Protein AF-A0A8T7I2S7-F1 (afdb_monomer_lite)

Structure (mmCIF, N/CA/C/O backbone):
data_AF-A0A8T7I2S7-F1
#
_entry.id   AF-A0A8T7I2S7-F1
#
loop_
_atom_site.group_PDB
_atom_site.id
_atom_site.type_symbol
_atom_site.label_atom_id
_atom_site.label_alt_id
_atom_site.label_comp_id
_atom_site.label_asym_id
_atom_site.label_entity_id
_atom_site.label_seq_id
_atom_site.pdbx_PDB_ins_code
_atom_site.Cartn_x
_atom_site.Cartn_y
_atom_site.Cartn_z
_atom_site.occupancy
_atom_site.B_iso_or_equiv
_atom_site.auth_seq_id
_atom_site.auth_comp_id
_atom_site.auth_asym_id
_atom_site.auth_atom_id
_atom_site.pdbx_PDB_model_num
ATOM 1 N N . MET A 1 1 ? 14.471 3.231 7.621 1.00 42.19 1 MET A N 1
ATOM 2 C CA . MET A 1 1 ? 14.789 4.362 6.709 1.00 42.19 1 MET A CA 1
ATOM 3 C C . MET A 1 1 ? 16.240 4.883 6.775 1.00 42.19 1 MET A C 1
ATOM 5 O O . MET A 1 1 ? 16.640 5.588 5.859 1.00 42.19 1 MET A O 1
ATOM 9 N N . GLN A 1 2 ? 17.075 4.536 7.772 1.00 36.62 2 GLN A N 1
ATOM 10 C CA . GLN A 1 2 ? 18.488 4.981 7.814 1.00 36.62 2 GLN A CA 1
ATOM 11 C C . GLN A 1 2 ? 19.432 4.245 6.833 1.00 36.62 2 GLN A C 1
ATOM 13 O O . GLN A 1 2 ? 20.476 4.788 6.472 1.00 36.62 2 GLN A O 1
ATOM 18 N N . GLU A 1 3 ? 19.054 3.062 6.335 1.00 36.03 3 GLU A N 1
ATOM 19 C CA . GLU A 1 3 ? 19.829 2.301 5.333 1.00 36.03 3 GLU A CA 1
ATOM 20 C C . GLU A 1 3 ? 19.815 2.917 3.923 1.00 36.03 3 GLU A C 1
ATOM 22 O O . GLU A 1 3 ? 20.686 2.618 3.111 1.00 36.03 3 GLU A O 1
ATOM 27 N N . PHE A 1 4 ? 18.885 3.836 3.646 1.00 43.25 4 PHE A N 1
ATOM 28 C CA . PHE A 1 4 ? 18.772 4.548 2.365 1.00 43.25 4 PHE A CA 1
ATOM 29 C C . PHE A 1 4 ? 19.678 5.782 2.271 1.00 43.25 4 PHE A C 1
ATOM 31 O O . PHE A 1 4 ? 19.691 6.489 1.262 1.00 43.25 4 PHE A O 1
ATOM 38 N N . SER A 1 5 ? 20.441 6.090 3.322 1.00 45.56 5 SER A N 1
ATOM 39 C CA . SER A 1 5 ? 21.334 7.241 3.291 1.00 45.56 5 SER A CA 1
ATOM 40 C C . SER A 1 5 ? 22.457 7.011 2.281 1.00 45.56 5 SER A C 1
ATOM 42 O O . SER A 1 5 ? 23.153 5.995 2.326 1.00 45.56 5 SER A O 1
ATOM 44 N N . LYS A 1 6 ? 22.724 8.012 1.431 1.00 41.84 6 LYS A N 1
ATOM 45 C CA . LYS A 1 6 ? 23.882 8.054 0.514 1.00 41.84 6 LYS A CA 1
ATOM 46 C C . LYS A 1 6 ? 25.210 7.702 1.212 1.00 41.84 6 LYS A C 1
ATOM 48 O O . LYS A 1 6 ? 26.150 7.267 0.552 1.00 41.84 6 LYS A O 1
ATOM 53 N N . LYS A 1 7 ? 25.301 7.872 2.540 1.00 48.06 7 LYS A N 1
ATOM 54 C CA . LYS A 1 7 ? 26.439 7.435 3.369 1.00 48.06 7 LYS A CA 1
ATOM 55 C C . LYS A 1 7 ? 26.538 5.914 3.535 1.00 48.06 7 LYS A C 1
ATOM 57 O O . LYS A 1 7 ? 27.647 5.396 3.461 1.00 48.06 7 LYS A O 1
ATOM 62 N N . ALA A 1 8 ? 25.427 5.207 3.744 1.00 46.56 8 ALA A N 1
ATOM 63 C CA . ALA A 1 8 ? 25.412 3.753 3.920 1.00 46.56 8 ALA A CA 1
ATOM 64 C C . ALA A 1 8 ? 25.796 3.036 2.616 1.00 46.56 8 ALA A C 1
ATOM 66 O O . ALA A 1 8 ? 26.650 2.151 2.621 1.00 46.56 8 ALA A O 1
ATOM 67 N N . ILE A 1 9 ? 25.265 3.527 1.492 1.00 48.84 9 ILE A N 1
ATOM 68 C CA . ILE A 1 9 ? 25.600 3.053 0.142 1.00 48.84 9 ILE A CA 1
ATOM 69 C C . ILE A 1 9 ? 27.090 3.291 -0.156 1.00 48.84 9 ILE A C 1
ATOM 71 O O . ILE A 1 9 ? 27.798 2.365 -0.541 1.00 48.84 9 ILE A O 1
ATOM 75 N N . LYS A 1 10 ? 27.618 4.495 0.120 1.00 52.66 10 LYS A N 1
ATOM 76 C CA . LYS A 1 10 ? 29.057 4.784 -0.040 1.00 52.66 10 LYS A CA 1
ATOM 77 C C . LYS A 1 10 ? 29.944 3.892 0.829 1.00 52.66 10 LYS A C 1
ATOM 79 O O . LYS A 1 10 ? 30.968 3.419 0.349 1.00 52.66 10 LYS A O 1
ATOM 84 N N . LYS A 1 11 ? 29.565 3.650 2.089 1.00 57.47 11 LYS A N 1
ATOM 85 C CA . LYS A 1 11 ? 30.349 2.826 3.020 1.00 57.47 11 LYS A CA 1
ATOM 86 C C . LYS A 1 11 ? 30.452 1.379 2.537 1.00 57.47 11 LYS A C 1
ATOM 88 O O . LYS A 1 11 ? 31.542 0.820 2.539 1.00 57.47 11 LYS A O 1
ATOM 93 N N . LYS A 1 12 ? 29.341 0.805 2.074 1.00 55.44 12 LYS A N 1
ATOM 94 C CA . LYS A 1 12 ? 29.290 -0.589 1.624 1.00 55.44 12 LYS A CA 1
ATOM 95 C C . LYS A 1 12 ? 30.017 -0.801 0.293 1.00 55.44 12 LYS A C 1
ATOM 97 O O . LYS A 1 12 ? 30.745 -1.775 0.147 1.00 55.44 12 LYS A O 1
ATOM 102 N N . VAL A 1 13 ? 29.931 0.169 -0.622 1.00 51.03 13 VAL A N 1
ATOM 103 C CA . VAL A 1 13 ? 30.719 0.175 -1.868 1.00 51.03 13 VAL A CA 1
ATOM 104 C C . VAL A 1 13 ? 32.224 0.248 -1.581 1.00 51.03 13 VAL A C 1
ATOM 106 O O . VAL A 1 13 ? 32.996 -0.459 -2.223 1.00 51.03 13 VAL A O 1
ATOM 109 N N . ILE A 1 14 ? 32.656 1.050 -0.600 1.00 55.25 14 ILE A N 1
ATOM 110 C CA . ILE A 1 14 ? 34.069 1.114 -0.181 1.00 55.25 14 ILE A CA 1
ATOM 111 C C . ILE A 1 14 ? 34.522 -0.224 0.420 1.00 55.25 14 ILE A C 1
ATOM 113 O O . ILE A 1 14 ? 35.610 -0.700 0.101 1.00 55.25 14 ILE A O 1
ATOM 117 N N . GLU A 1 15 ? 33.682 -0.848 1.247 1.00 61.28 15 GLU A N 1
ATOM 118 C CA . GLU A 1 15 ? 34.004 -2.110 1.916 1.00 61.28 15 GLU A CA 1
ATOM 119 C C . GLU A 1 15 ? 34.112 -3.293 0.942 1.00 61.28 15 GLU A C 1
ATOM 121 O O . GLU A 1 15 ? 35.038 -4.095 1.050 1.00 61.28 15 GLU A O 1
ATOM 126 N N . GLU A 1 16 ? 33.211 -3.397 -0.037 1.00 53.88 16 GLU A N 1
ATOM 127 C CA . GLU A 1 16 ? 33.278 -4.458 -1.049 1.00 53.88 16 GLU A CA 1
ATOM 128 C C . GLU A 1 16 ? 34.366 -4.210 -2.099 1.00 53.88 16 GLU A C 1
ATOM 130 O O . GLU A 1 16 ? 34.996 -5.157 -2.571 1.00 53.88 16 GLU A O 1
ATOM 135 N N . THR A 1 17 ? 34.663 -2.946 -2.419 1.00 51.84 17 THR A N 1
ATOM 136 C CA . THR A 1 17 ? 35.788 -2.603 -3.306 1.00 51.84 17 THR A CA 1
ATOM 137 C C . THR A 1 17 ? 37.124 -2.998 -2.680 1.00 51.84 17 THR A C 1
ATOM 139 O O . THR A 1 17 ? 37.993 -3.475 -3.396 1.00 51.84 17 THR A O 1
ATOM 142 N N . ALA A 1 18 ? 37.273 -2.890 -1.355 1.00 54.44 18 ALA A N 1
ATOM 143 C CA . ALA A 1 18 ? 38.485 -3.302 -0.644 1.00 54.44 18 ALA A CA 1
ATOM 144 C C . ALA A 1 18 ? 38.716 -4.828 -0.633 1.00 54.44 18 ALA A C 1
ATOM 146 O O . ALA A 1 18 ? 39.842 -5.274 -0.425 1.00 54.44 18 ALA A O 1
ATOM 147 N N . LYS A 1 19 ? 37.668 -5.632 -0.859 1.00 51.91 19 LYS A N 1
ATOM 148 C CA . LYS A 1 19 ? 37.719 -7.105 -0.815 1.00 51.91 19 LYS A CA 1
ATOM 149 C C . LYS A 1 19 ? 37.837 -7.755 -2.202 1.00 51.91 19 LYS A C 1
ATOM 151 O O . LYS A 1 19 ? 37.866 -8.979 -2.294 1.00 51.91 19 LYS A O 1
ATOM 156 N N . ALA A 1 20 ? 37.893 -6.975 -3.286 1.00 50.81 20 ALA A N 1
ATOM 157 C CA . ALA A 1 20 ? 37.947 -7.526 -4.639 1.00 50.81 20 ALA A CA 1
ATOM 158 C C . ALA A 1 20 ? 39.360 -8.052 -5.000 1.00 50.81 20 ALA A C 1
ATOM 160 O O . ALA A 1 20 ? 40.340 -7.345 -4.757 1.00 50.81 20 ALA A O 1
ATOM 161 N N . PRO A 1 21 ? 39.501 -9.238 -5.632 1.00 46.28 21 PRO A N 1
ATOM 162 C CA . PRO A 1 21 ? 40.806 -9.863 -5.913 1.00 46.28 21 PRO A CA 1
ATOM 163 C C . PRO A 1 21 ? 41.764 -8.980 -6.731 1.00 46.28 21 PRO A C 1
ATOM 165 O O . PRO A 1 21 ? 42.970 -8.957 -6.502 1.00 46.28 21 PRO A O 1
ATOM 168 N N . GLU A 1 22 ? 41.207 -8.188 -7.644 1.00 49.94 22 GLU A N 1
ATOM 169 C CA . GLU A 1 22 ? 41.936 -7.306 -8.564 1.00 49.94 22 GLU A CA 1
ATOM 170 C C . GLU A 1 22 ? 42.512 -6.053 -7.878 1.00 49.94 22 GLU A C 1
ATOM 172 O O . GLU A 1 22 ? 43.494 -5.484 -8.343 1.00 49.94 22 GLU A O 1
ATOM 177 N N . THR A 1 23 ? 41.950 -5.643 -6.735 1.00 51.44 23 THR A N 1
ATOM 178 C CA . THR A 1 23 ? 42.491 -4.573 -5.870 1.00 51.44 23 THR A CA 1
ATOM 179 C C . THR A 1 23 ? 43.442 -5.103 -4.797 1.00 51.44 23 THR A C 1
ATOM 181 O O . THR A 1 23 ? 44.239 -4.341 -4.250 1.00 51.44 23 THR A O 1
ATOM 184 N N . VAL A 1 24 ? 43.403 -6.411 -4.519 1.00 51.97 24 VAL A N 1
ATOM 185 C CA . VAL A 1 24 ? 44.304 -7.072 -3.563 1.00 51.97 24 VAL A CA 1
ATOM 186 C C . VAL A 1 24 ? 45.722 -7.190 -4.139 1.00 51.97 24 VAL A C 1
ATOM 188 O O . VAL A 1 24 ? 46.681 -6.927 -3.418 1.00 51.97 24 VAL A O 1
ATOM 191 N N . PHE A 1 25 ? 45.883 -7.470 -5.441 1.00 47.41 25 PHE A N 1
ATOM 192 C CA . PHE A 1 25 ? 47.204 -7.571 -6.090 1.00 47.41 25 PHE A CA 1
ATOM 193 C C . PHE A 1 25 ? 48.043 -6.273 -5.995 1.00 47.41 25 PHE A C 1
ATOM 195 O O . PHE A 1 25 ? 49.168 -6.338 -5.498 1.00 47.41 25 PHE A O 1
ATOM 202 N N . PRO A 1 26 ? 47.530 -5.076 -6.347 1.00 49.72 26 PRO A N 1
ATOM 203 C CA . PRO A 1 26 ? 48.259 -3.818 -6.145 1.00 49.72 26 PRO A CA 1
ATOM 204 C C . PRO A 1 26 ? 48.456 -3.457 -4.664 1.00 49.72 26 PRO A C 1
ATOM 206 O O . PRO A 1 26 ? 49.461 -2.845 -4.305 1.00 49.72 26 PRO A O 1
ATOM 209 N N . GLY A 1 27 ? 47.537 -3.874 -3.783 1.00 47.16 27 GLY A N 1
ATOM 210 C CA . GLY A 1 27 ? 47.663 -3.689 -2.334 1.00 47.16 27 GLY A CA 1
ATOM 211 C C . GLY A 1 27 ? 48.873 -4.420 -1.734 1.00 47.16 27 GLY A C 1
ATOM 212 O O . GLY A 1 27 ? 49.511 -3.902 -0.817 1.00 47.16 27 GLY A O 1
ATOM 213 N N . THR A 1 28 ? 49.260 -5.573 -2.294 1.00 56.12 28 THR A N 1
ATOM 214 C CA . THR A 1 28 ? 50.484 -6.283 -1.875 1.00 56.12 28 THR A CA 1
ATOM 215 C C . THR A 1 28 ? 51.763 -5.521 -2.232 1.00 56.12 28 THR A C 1
ATOM 217 O O . THR A 1 28 ? 52.689 -5.498 -1.428 1.00 56.12 28 THR A O 1
ATOM 220 N N . LEU A 1 29 ? 51.801 -4.814 -3.370 1.00 50.81 29 LEU A N 1
ATOM 221 C CA . LEU A 1 29 ? 52.944 -3.976 -3.766 1.00 50.81 29 LEU A CA 1
ATOM 222 C C . LEU A 1 29 ? 53.124 -2.767 -2.837 1.00 50.81 29 LEU A C 1
ATOM 224 O O . LEU A 1 29 ? 54.255 -2.418 -2.501 1.00 50.81 29 LEU A O 1
ATOM 228 N N . VAL A 1 30 ? 52.023 -2.172 -2.361 1.00 54.47 30 VAL A N 1
ATOM 229 C CA . VAL A 1 30 ? 52.055 -1.114 -1.332 1.00 54.47 30 VAL A CA 1
ATOM 230 C C . VAL A 1 30 ? 52.594 -1.661 -0.006 1.00 54.47 30 VAL A C 1
ATOM 232 O O . VAL A 1 30 ? 53.442 -1.026 0.618 1.00 54.47 30 VAL A O 1
ATOM 235 N N . GLY A 1 31 ? 52.157 -2.858 0.400 1.00 47.81 31 GLY A N 1
ATOM 236 C CA . GLY A 1 31 ? 52.648 -3.529 1.607 1.00 47.81 31 GLY A CA 1
ATOM 237 C C . GLY A 1 31 ? 54.138 -3.889 1.543 1.00 47.81 31 GLY A C 1
ATOM 238 O O . GLY A 1 31 ? 54.873 -3.629 2.495 1.00 47.81 31 GLY A O 1
ATOM 239 N N . ILE A 1 32 ? 54.604 -4.424 0.408 1.00 57.06 32 ILE A N 1
ATOM 240 C CA . ILE A 1 32 ? 56.020 -4.750 0.170 1.00 57.06 32 ILE A CA 1
ATOM 241 C C . ILE A 1 32 ? 56.866 -3.473 0.167 1.00 57.06 32 ILE A C 1
ATOM 243 O O . ILE A 1 32 ? 57.868 -3.416 0.873 1.00 57.06 32 ILE A O 1
ATOM 247 N N . GLY A 1 33 ? 56.439 -2.423 -0.543 1.00 50.31 33 GLY A N 1
ATOM 248 C CA . GLY A 1 33 ? 57.139 -1.137 -0.557 1.00 50.31 33 GLY A CA 1
ATOM 249 C C . GLY A 1 33 ? 57.243 -0.501 0.832 1.00 50.31 33 GLY A C 1
ATOM 250 O O . GLY A 1 33 ? 58.309 -0.010 1.203 1.00 50.31 33 GLY A O 1
ATOM 251 N N . ALA A 1 34 ? 56.174 -0.558 1.634 1.00 47.47 34 ALA A N 1
ATOM 252 C CA . ALA A 1 34 ? 56.166 -0.019 2.994 1.00 47.47 34 ALA A CA 1
ATOM 253 C C . ALA A 1 34 ? 57.131 -0.787 3.909 1.00 47.47 34 ALA A C 1
ATOM 255 O O . ALA A 1 34 ? 57.899 -0.171 4.647 1.00 47.47 34 ALA A O 1
ATOM 256 N N . MET A 1 35 ? 57.163 -2.120 3.805 1.00 46.38 35 MET A N 1
ATOM 257 C CA . MET A 1 35 ? 58.143 -2.933 4.528 1.00 46.38 35 MET A CA 1
ATOM 258 C C . MET A 1 35 ? 59.579 -2.662 4.071 1.00 46.38 35 MET A C 1
ATOM 260 O O . MET A 1 35 ? 60.468 -2.531 4.910 1.00 46.38 35 MET A O 1
ATOM 264 N N . SER A 1 36 ? 59.830 -2.510 2.770 1.00 51.50 36 SER A N 1
ATOM 265 C CA . SER A 1 36 ? 61.170 -2.193 2.263 1.00 51.50 36 SER A CA 1
ATOM 266 C C . SER A 1 36 ? 61.692 -0.845 2.775 1.00 51.50 36 SER A C 1
ATOM 268 O O . SER A 1 36 ? 62.875 -0.736 3.087 1.00 51.50 36 SER A O 1
ATOM 270 N N . VAL A 1 37 ? 60.829 0.166 2.921 1.00 53.56 37 VAL A N 1
ATOM 271 C CA . VAL A 1 37 ? 61.200 1.473 3.497 1.00 53.56 37 VAL A CA 1
ATOM 272 C C . VAL A 1 37 ? 61.514 1.372 4.995 1.00 53.56 37 VAL A C 1
ATOM 274 O O . VAL A 1 37 ? 62.443 2.030 5.457 1.00 53.56 37 VAL A O 1
ATOM 277 N N . ILE A 1 38 ? 60.797 0.530 5.747 1.00 62.00 38 ILE A N 1
ATOM 278 C CA . ILE A 1 38 ? 61.039 0.318 7.185 1.00 62.00 38 ILE A CA 1
ATOM 279 C C . ILE A 1 38 ? 62.400 -0.349 7.436 1.00 62.00 38 ILE A C 1
ATOM 281 O O . ILE A 1 38 ? 63.117 0.059 8.345 1.00 62.00 38 ILE A O 1
ATOM 285 N N . PHE A 1 39 ? 62.771 -1.353 6.634 1.00 59.72 39 PHE A N 1
ATOM 286 C CA . PHE A 1 39 ? 64.010 -2.116 6.844 1.00 59.72 39 PHE A CA 1
ATOM 287 C C . PHE A 1 39 ? 65.259 -1.478 6.222 1.00 59.72 39 PHE A C 1
ATOM 289 O O . PHE A 1 39 ? 66.346 -1.621 6.776 1.00 59.72 39 PHE A O 1
ATOM 296 N N . PHE A 1 40 ? 65.124 -0.786 5.087 1.00 68.44 40 PHE A N 1
ATOM 297 C CA . PHE A 1 40 ? 66.270 -0.289 4.308 1.00 68.44 40 PHE A CA 1
ATOM 298 C C . PHE A 1 40 ? 66.317 1.239 4.173 1.00 68.44 40 PHE A C 1
ATOM 300 O O . PHE A 1 40 ? 67.230 1.777 3.548 1.00 68.44 40 PHE A O 1
ATOM 307 N N . GLY A 1 41 ? 65.356 1.949 4.767 1.00 56.38 41 GLY A N 1
ATOM 308 C CA . GLY A 1 41 ? 65.246 3.398 4.670 1.00 56.38 41 GLY A CA 1
ATOM 309 C C . GLY A 1 41 ? 64.664 3.881 3.339 1.00 56.38 41 GLY A C 1
ATOM 310 O O . GLY A 1 41 ? 64.449 3.128 2.380 1.00 56.38 41 GLY A O 1
ATOM 311 N N . LEU A 1 42 ? 64.373 5.182 3.286 1.00 60.62 42 LEU A N 1
ATOM 312 C CA . LEU A 1 42 ? 63.813 5.828 2.104 1.00 60.62 42 LEU A CA 1
ATOM 313 C C . LEU A 1 42 ? 64.932 6.142 1.103 1.00 60.62 42 LEU A C 1
ATOM 315 O O . LEU A 1 42 ? 65.690 7.093 1.268 1.00 60.62 42 LEU A O 1
ATOM 319 N N . SER A 1 43 ? 65.020 5.326 0.058 1.00 69.94 43 SER A N 1
ATOM 320 C CA . SER A 1 43 ? 65.952 5.479 -1.061 1.00 69.94 43 SER A CA 1
ATOM 321 C C . SER A 1 43 ? 65.177 5.667 -2.365 1.00 69.94 43 SER A C 1
ATOM 323 O O . SER A 1 43 ? 63.970 5.427 -2.420 1.00 69.94 43 SER A O 1
ATOM 325 N N . LEU A 1 44 ? 65.858 6.053 -3.447 1.00 64.81 44 LEU A N 1
ATOM 326 C CA . LEU A 1 44 ? 65.220 6.239 -4.757 1.00 64.81 44 LEU A CA 1
ATOM 327 C C . LEU A 1 44 ? 64.539 4.948 -5.271 1.00 64.81 44 LEU A C 1
ATOM 329 O O . LEU A 1 44 ? 63.486 5.001 -5.906 1.00 64.81 44 LEU A O 1
ATOM 333 N N . LEU A 1 45 ? 65.108 3.778 -4.956 1.00 60.09 45 LEU A N 1
ATOM 334 C CA . LEU A 1 45 ? 64.568 2.465 -5.331 1.00 60.09 45 LEU A CA 1
ATOM 335 C C . LEU A 1 45 ? 63.390 2.041 -4.441 1.00 60.09 45 LEU A C 1
ATOM 337 O O . LEU A 1 45 ? 62.344 1.650 -4.951 1.00 60.09 45 LEU A O 1
ATOM 341 N N . THR A 1 46 ? 63.505 2.162 -3.115 1.00 58.34 46 THR A N 1
ATOM 342 C CA . THR A 1 46 ? 62.407 1.788 -2.199 1.00 58.34 46 THR A CA 1
ATOM 343 C C . THR A 1 46 ? 61.228 2.763 -2.288 1.00 58.34 46 THR A C 1
ATOM 345 O O . THR A 1 46 ? 60.070 2.346 -2.243 1.00 58.34 46 THR A O 1
ATOM 348 N N . GLY A 1 47 ? 61.504 4.049 -2.517 1.00 48.44 47 GLY A N 1
ATOM 349 C CA . GLY A 1 47 ? 60.497 5.083 -2.746 1.00 48.44 47 GLY A CA 1
ATOM 350 C C . GLY A 1 47 ? 59.753 4.943 -4.078 1.00 48.44 47 GLY A C 1
ATOM 351 O O . GLY A 1 47 ? 58.554 5.210 -4.126 1.00 48.44 47 GLY A O 1
ATOM 352 N N . SER A 1 48 ? 60.410 4.475 -5.148 1.00 53.59 48 SER A N 1
ATOM 353 C CA . SER A 1 48 ? 59.747 4.251 -6.445 1.00 53.59 48 SER A CA 1
ATOM 354 C C . SER A 1 48 ? 58.835 3.023 -6.437 1.00 53.59 48 SER A C 1
ATOM 356 O O . SER A 1 48 ? 57.737 3.096 -6.983 1.00 53.59 48 SER A O 1
ATOM 358 N N . ILE A 1 49 ? 59.210 1.938 -5.749 1.00 57.81 49 ILE A N 1
ATOM 359 C CA . ILE A 1 49 ? 58.341 0.760 -5.562 1.00 57.81 49 ILE A CA 1
ATOM 360 C C . ILE A 1 49 ? 57.084 1.135 -4.761 1.00 57.81 49 ILE A C 1
ATOM 362 O O . ILE A 1 49 ? 55.968 0.804 -5.166 1.00 57.81 49 ILE A O 1
ATOM 366 N N . LEU A 1 50 ? 57.250 1.885 -3.665 1.00 45.09 50 LEU A N 1
ATOM 367 C CA . LEU A 1 50 ? 56.133 2.398 -2.868 1.00 45.09 50 LEU A CA 1
ATOM 368 C C . LEU A 1 50 ? 55.237 3.338 -3.699 1.00 45.09 50 LEU A C 1
ATOM 370 O O . LEU A 1 50 ? 54.016 3.189 -3.706 1.00 45.09 50 LEU A O 1
ATOM 374 N N . GLY A 1 51 ? 55.842 4.277 -4.432 1.00 46.38 51 GLY A N 1
ATOM 375 C CA . GLY A 1 51 ? 55.130 5.247 -5.265 1.00 46.38 51 GLY A CA 1
ATOM 376 C C . GLY A 1 51 ? 54.328 4.598 -6.395 1.00 46.38 51 GLY A C 1
ATOM 377 O O . GLY A 1 51 ? 53.163 4.939 -6.591 1.00 46.38 51 GLY A O 1
ATOM 378 N N . LEU A 1 52 ? 54.908 3.620 -7.097 1.00 51.12 52 LEU A N 1
ATOM 379 C CA . LEU A 1 52 ? 54.227 2.869 -8.157 1.00 51.12 52 LEU A CA 1
ATOM 380 C C . LEU A 1 52 ? 53.102 1.986 -7.606 1.00 51.12 52 LEU A C 1
ATOM 382 O O . LEU A 1 52 ? 52.037 1.922 -8.217 1.00 51.12 52 LEU A O 1
ATOM 386 N N . GLY A 1 53 ? 53.294 1.363 -6.439 1.00 50.50 53 GLY A N 1
ATOM 387 C CA . GLY A 1 53 ? 52.242 0.604 -5.760 1.00 50.50 53 GLY A CA 1
ATOM 388 C C . GLY A 1 53 ? 51.045 1.481 -5.382 1.00 50.50 53 GLY A C 1
ATOM 389 O O . GLY A 1 53 ? 49.902 1.126 -5.667 1.00 50.50 53 GLY A O 1
ATOM 390 N N . ILE A 1 54 ? 51.302 2.660 -4.801 1.00 48.22 54 ILE A N 1
ATOM 391 C CA . ILE A 1 54 ? 50.259 3.623 -4.410 1.00 48.22 54 ILE A CA 1
ATOM 392 C C . ILE A 1 54 ? 49.516 4.154 -5.644 1.00 48.22 54 ILE A C 1
ATOM 394 O O . ILE A 1 54 ? 48.288 4.245 -5.628 1.00 48.22 54 ILE A O 1
ATOM 398 N N . LEU A 1 55 ? 50.236 4.459 -6.729 1.00 45.06 55 LEU A N 1
ATOM 399 C CA . LEU A 1 55 ? 49.647 4.921 -7.987 1.00 45.06 55 LEU A CA 1
ATOM 400 C C . LEU A 1 55 ? 48.803 3.838 -8.666 1.00 45.06 55 LEU A C 1
ATOM 402 O O . LEU A 1 55 ? 47.670 4.114 -9.046 1.00 45.06 55 LEU A O 1
ATOM 406 N N . ALA A 1 56 ? 49.303 2.607 -8.785 1.00 53.12 56 ALA A N 1
ATOM 407 C CA . ALA A 1 56 ? 48.560 1.502 -9.391 1.00 53.12 56 ALA A CA 1
ATOM 408 C C . ALA A 1 56 ? 47.303 1.143 -8.581 1.00 53.12 56 ALA A C 1
ATOM 410 O O . ALA A 1 56 ? 46.231 0.940 -9.153 1.00 53.12 56 ALA A O 1
ATOM 411 N N . TYR A 1 57 ? 47.405 1.136 -7.247 1.00 50.78 57 TYR A N 1
ATOM 412 C CA . TYR A 1 57 ? 46.261 0.937 -6.357 1.00 50.78 57 TYR A CA 1
ATOM 413 C C . TYR A 1 57 ? 45.239 2.079 -6.478 1.00 50.78 57 TYR A C 1
ATOM 415 O O . TYR A 1 57 ? 44.042 1.830 -6.622 1.00 50.78 57 TYR A O 1
ATOM 423 N N . GLY A 1 58 ? 45.704 3.332 -6.494 1.00 45.62 58 GLY A N 1
ATOM 424 C CA . GLY A 1 58 ? 44.860 4.515 -6.661 1.00 45.62 58 GLY A CA 1
ATOM 425 C C . GLY A 1 58 ? 44.156 4.571 -8.020 1.00 45.62 58 GLY A C 1
ATOM 426 O O . GLY A 1 58 ? 42.976 4.909 -8.078 1.00 45.62 58 GLY A O 1
ATOM 427 N N . LEU A 1 59 ? 44.840 4.183 -9.101 1.00 47.66 59 LEU A N 1
ATOM 428 C CA . LEU A 1 59 ? 44.280 4.124 -10.454 1.00 47.66 59 LEU A CA 1
ATOM 429 C C . LEU A 1 59 ? 43.287 2.969 -10.620 1.00 47.66 59 LEU A C 1
ATOM 431 O O . LEU A 1 59 ? 42.235 3.178 -11.214 1.00 47.66 59 LEU A O 1
ATOM 435 N N . GLY A 1 60 ? 43.556 1.787 -10.055 1.00 55.03 60 GLY A N 1
ATOM 436 C CA . GLY A 1 60 ? 42.600 0.672 -10.040 1.00 55.03 60 GLY A CA 1
ATOM 437 C C . GLY A 1 60 ? 41.343 0.991 -9.222 1.00 55.03 60 GLY A C 1
ATOM 438 O O . GLY A 1 60 ? 40.220 0.721 -9.656 1.00 55.03 60 GLY A O 1
ATOM 439 N N . TRP A 1 61 ? 41.516 1.655 -8.075 1.00 51.47 61 TRP A N 1
ATOM 440 C CA . TRP A 1 61 ? 40.411 2.163 -7.264 1.00 51.47 61 TRP A CA 1
ATOM 441 C C . TRP A 1 61 ? 39.604 3.236 -8.007 1.00 51.47 61 TRP A C 1
ATOM 443 O O . TRP A 1 61 ? 38.378 3.153 -8.052 1.00 51.47 61 TRP A O 1
ATOM 453 N N . ALA A 1 62 ? 40.266 4.203 -8.650 1.00 51.06 62 ALA A N 1
ATOM 454 C CA . ALA A 1 62 ? 39.613 5.249 -9.434 1.00 51.06 62 ALA A CA 1
ATOM 455 C C . ALA A 1 62 ? 38.884 4.678 -10.661 1.00 51.06 62 ALA A C 1
ATOM 457 O O . ALA A 1 62 ? 37.726 5.017 -10.887 1.00 51.06 62 ALA A O 1
ATOM 458 N N . TYR A 1 63 ? 39.505 3.760 -11.407 1.00 60.59 63 TYR A N 1
ATOM 459 C CA . TYR A 1 63 ? 38.891 3.074 -12.544 1.00 60.59 63 TYR A CA 1
ATOM 460 C C . TYR A 1 63 ? 37.605 2.356 -12.117 1.00 60.59 63 TYR A C 1
ATOM 462 O O . TYR A 1 63 ? 36.543 2.602 -12.680 1.00 60.59 63 TYR A O 1
ATOM 470 N N . LYS A 1 64 ? 37.642 1.560 -11.043 1.00 56.19 64 LYS A N 1
ATOM 471 C CA . LYS A 1 64 ? 36.456 0.848 -10.542 1.00 56.19 64 LYS A CA 1
ATOM 472 C C . LYS A 1 64 ? 35.401 1.778 -9.932 1.00 56.19 64 LYS A C 1
ATOM 474 O O . LYS A 1 64 ? 34.207 1.539 -10.091 1.00 56.19 64 LYS A O 1
ATOM 479 N N . TYR A 1 65 ? 35.814 2.865 -9.283 1.00 54.53 65 TYR A N 1
ATOM 480 C CA . TYR A 1 65 ? 34.904 3.864 -8.720 1.00 54.53 65 TYR A CA 1
ATOM 481 C C . TYR A 1 65 ? 34.204 4.718 -9.790 1.00 54.53 65 TYR A C 1
ATOM 483 O O . TYR A 1 65 ? 33.054 5.110 -9.586 1.00 54.53 65 TYR A O 1
ATOM 491 N N . PHE A 1 66 ? 34.865 5.010 -10.915 1.00 50.66 66 PHE A N 1
ATOM 492 C CA . PHE A 1 66 ? 34.293 5.804 -12.007 1.00 50.66 66 PHE A CA 1
ATOM 493 C C . PHE A 1 66 ? 33.591 4.952 -13.080 1.00 50.66 66 PHE A C 1
ATOM 495 O O . PHE A 1 66 ? 32.569 5.394 -13.595 1.00 50.66 66 PHE A O 1
ATOM 502 N N . ILE A 1 67 ? 34.069 3.737 -13.379 1.00 55.38 67 ILE A N 1
ATOM 503 C CA . ILE A 1 67 ? 33.533 2.862 -14.446 1.00 55.38 67 ILE A CA 1
ATOM 504 C C . ILE A 1 67 ? 32.688 1.701 -13.885 1.00 55.38 67 ILE A C 1
ATOM 506 O O . ILE A 1 67 ? 31.662 1.355 -14.460 1.00 55.38 67 ILE A O 1
ATOM 510 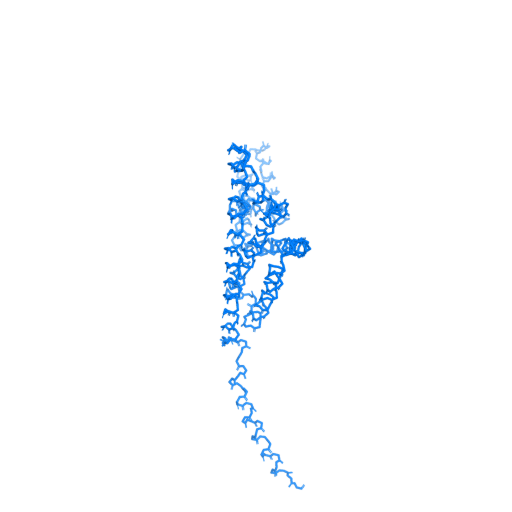N N . GLY A 1 68 ? 33.034 1.147 -12.717 1.00 52.22 68 GLY A N 1
ATOM 511 C CA . GLY A 1 68 ? 32.342 0.001 -12.098 1.00 52.22 68 GLY A CA 1
ATOM 512 C C . GLY A 1 68 ? 31.101 0.339 -11.257 1.00 52.22 68 GLY A C 1
ATOM 513 O O . GLY A 1 68 ? 30.440 -0.569 -10.748 1.00 52.22 68 GLY A O 1
ATOM 514 N N . ARG A 1 69 ? 30.751 1.627 -11.105 1.00 49.75 69 ARG A N 1
ATOM 515 C CA . ARG A 1 69 ? 29.533 2.054 -10.388 1.00 49.75 69 ARG A CA 1
ATOM 516 C C . ARG A 1 69 ? 28.265 1.472 -10.998 1.00 49.75 69 ARG A C 1
ATOM 518 O O . ARG A 1 69 ? 27.394 1.069 -10.245 1.00 49.75 69 ARG A O 1
ATOM 525 N N . GLY A 1 70 ? 28.186 1.368 -12.325 1.00 51.72 70 GLY A N 1
ATOM 526 C CA . GLY A 1 70 ? 26.992 0.858 -13.002 1.00 51.72 70 GLY A CA 1
ATOM 527 C C . GLY A 1 70 ? 26.629 -0.575 -12.596 1.00 51.72 70 GLY A C 1
ATOM 528 O O . GLY A 1 70 ? 25.471 -0.844 -12.299 1.00 51.72 70 GLY A O 1
ATOM 529 N N . GLU A 1 71 ? 27.604 -1.486 -12.520 1.00 52.91 71 GLU A N 1
ATOM 530 C CA . GLU A 1 71 ? 27.343 -2.907 -12.232 1.00 52.91 71 GLU A CA 1
ATOM 531 C C . GLU A 1 71 ? 27.189 -3.218 -10.739 1.00 52.91 71 GLU A C 1
ATOM 533 O O . GLU A 1 71 ? 26.316 -4.001 -10.363 1.00 52.91 71 GLU A O 1
ATOM 538 N N . LEU A 1 72 ? 27.987 -2.589 -9.868 1.00 53.00 72 LEU A N 1
ATOM 539 C CA . LEU A 1 72 ? 27.872 -2.759 -8.411 1.00 53.00 72 LEU A CA 1
ATOM 540 C C . LEU A 1 72 ? 26.593 -2.117 -7.862 1.00 53.00 72 LEU A C 1
ATOM 542 O O . LEU A 1 72 ? 25.924 -2.706 -7.014 1.00 53.00 72 LEU A O 1
ATOM 546 N N . GLU A 1 73 ? 26.220 -0.939 -8.370 1.00 50.12 73 GLU A N 1
ATOM 547 C CA . GLU A 1 73 ? 24.953 -0.290 -8.033 1.00 50.12 73 GLU A CA 1
ATOM 548 C C . GLU A 1 73 ? 23.778 -1.115 -8.560 1.00 50.12 73 GLU A C 1
ATOM 550 O O . GLU A 1 73 ? 22.836 -1.350 -7.813 1.00 50.12 73 GLU A O 1
ATOM 555 N N . LYS A 1 74 ? 23.867 -1.671 -9.776 1.00 55.69 74 LYS A N 1
ATOM 556 C CA . LYS A 1 74 ? 22.839 -2.567 -10.325 1.00 55.69 74 LYS A CA 1
ATOM 557 C C . LYS A 1 74 ? 22.672 -3.847 -9.502 1.00 55.69 74 LYS A C 1
ATOM 559 O O . LYS A 1 74 ? 21.549 -4.154 -9.119 1.00 55.69 74 LYS A O 1
ATOM 564 N N . LYS A 1 75 ? 23.758 -4.543 -9.146 1.00 56.88 75 LYS A N 1
ATOM 565 C CA . LYS A 1 75 ? 23.704 -5.777 -8.339 1.00 56.88 75 LYS A CA 1
ATOM 566 C C . LYS A 1 75 ? 23.178 -5.523 -6.922 1.00 56.88 75 LYS A C 1
ATOM 568 O O . LYS A 1 75 ? 22.411 -6.324 -6.393 1.00 56.88 75 LYS A O 1
ATOM 573 N N . TYR A 1 76 ? 23.554 -4.400 -6.309 1.00 55.72 76 TYR A N 1
ATOM 574 C CA . TYR A 1 76 ? 23.032 -4.002 -5.001 1.00 55.72 76 TYR A CA 1
ATOM 575 C C . TYR A 1 76 ? 21.555 -3.589 -5.076 1.00 55.72 76 TYR A C 1
ATOM 577 O O . TYR A 1 76 ? 20.761 -4.000 -4.233 1.00 55.72 76 TYR A O 1
ATOM 585 N N . LEU A 1 77 ? 21.164 -2.825 -6.099 1.00 56.38 77 LEU A N 1
ATOM 586 C CA . LEU A 1 77 ? 19.772 -2.442 -6.337 1.00 56.38 77 LEU A CA 1
ATOM 587 C C . LEU A 1 77 ? 18.890 -3.657 -6.637 1.00 56.38 77 LEU A C 1
ATOM 589 O O . LEU A 1 77 ? 17.769 -3.707 -6.146 1.00 56.38 77 LEU A O 1
ATOM 593 N N . GLU A 1 78 ? 19.384 -4.643 -7.385 1.00 63.59 78 GLU A N 1
ATOM 594 C CA . GLU A 1 78 ? 18.685 -5.909 -7.632 1.00 63.59 78 GLU A CA 1
ATOM 595 C C . GLU A 1 78 ? 18.494 -6.703 -6.337 1.00 63.59 78 GLU A C 1
ATOM 597 O O . GLU A 1 78 ? 17.379 -7.122 -6.044 1.00 63.59 78 GLU A O 1
ATOM 602 N N . GLN A 1 79 ? 19.527 -6.832 -5.498 1.00 59.69 79 GLN A N 1
ATOM 603 C CA . GLN A 1 79 ? 19.397 -7.502 -4.197 1.00 59.69 79 GLN A CA 1
ATOM 604 C C . GLN A 1 79 ? 18.441 -6.777 -3.241 1.00 59.69 79 GLN A C 1
ATOM 606 O O . GLN A 1 79 ? 17.700 -7.422 -2.500 1.00 59.69 79 GLN A O 1
ATOM 611 N N . VAL A 1 80 ? 18.457 -5.442 -3.229 1.00 56.84 80 VAL A N 1
ATOM 612 C CA . VAL A 1 80 ? 17.534 -4.639 -2.415 1.00 56.84 80 VAL A CA 1
ATOM 613 C C . VAL A 1 80 ? 16.104 -4.782 -2.932 1.00 56.84 80 VAL A C 1
ATOM 615 O O . VAL A 1 80 ? 15.197 -4.982 -2.128 1.00 56.84 80 VAL A O 1
ATOM 618 N N . ARG A 1 81 ? 15.901 -4.747 -4.253 1.00 60.12 81 ARG A N 1
ATOM 619 C CA . ARG A 1 81 ? 14.594 -4.977 -4.882 1.00 60.12 81 ARG A CA 1
ATOM 620 C C . ARG A 1 81 ? 14.047 -6.356 -4.565 1.00 60.12 81 ARG A C 1
ATOM 622 O O . ARG A 1 81 ? 12.890 -6.454 -4.183 1.00 60.12 81 ARG A O 1
ATOM 629 N N . GLU A 1 82 ? 14.877 -7.391 -4.644 1.00 65.44 82 GLU A N 1
ATOM 630 C CA . GLU A 1 82 ? 14.446 -8.751 -4.328 1.00 65.44 82 GLU A CA 1
ATOM 631 C C . GLU A 1 82 ? 13.995 -8.858 -2.867 1.00 65.44 82 GLU A C 1
ATOM 633 O O . GLU A 1 82 ? 12.926 -9.382 -2.578 1.00 65.44 82 GLU A O 1
ATOM 638 N N . ARG A 1 83 ? 14.743 -8.265 -1.928 1.00 62.56 83 ARG A N 1
ATOM 639 C CA . ARG A 1 83 ? 14.337 -8.230 -0.512 1.00 62.56 83 ARG A CA 1
ATOM 640 C C . ARG A 1 83 ? 13.033 -7.470 -0.285 1.00 62.56 83 ARG A C 1
ATOM 642 O O . ARG A 1 83 ? 12.204 -7.930 0.492 1.00 62.56 83 ARG A O 1
ATOM 649 N N . ILE A 1 84 ? 12.852 -6.324 -0.945 1.00 61.31 84 ILE A N 1
ATOM 650 C CA . ILE A 1 84 ? 11.611 -5.540 -0.867 1.00 61.31 84 ILE A CA 1
ATOM 651 C C . ILE A 1 84 ? 10.444 -6.343 -1.443 1.00 61.31 84 ILE A C 1
ATOM 653 O O . ILE A 1 84 ? 9.368 -6.365 -0.849 1.00 61.31 84 ILE A O 1
ATOM 657 N N . HIS A 1 85 ? 10.659 -7.038 -2.557 1.00 66.88 85 HIS A N 1
ATOM 658 C CA . HIS A 1 85 ? 9.646 -7.859 -3.202 1.00 66.88 85 HIS A CA 1
ATOM 659 C C . HIS A 1 85 ? 9.206 -9.021 -2.304 1.00 66.88 85 HIS A C 1
ATOM 661 O O . HIS A 1 85 ? 8.016 -9.163 -2.032 1.00 66.88 85 HIS A O 1
ATOM 667 N N . GLN A 1 86 ? 10.159 -9.779 -1.755 1.00 71.50 86 GLN A N 1
ATOM 668 C CA . GLN A 1 86 ? 9.871 -10.884 -0.836 1.00 71.50 86 GLN A CA 1
ATOM 669 C C . GLN A 1 86 ? 9.153 -10.403 0.433 1.00 71.50 86 GLN A C 1
ATOM 671 O O . GLN A 1 86 ? 8.122 -10.962 0.806 1.00 71.50 86 GLN A O 1
ATOM 676 N N . ALA A 1 87 ? 9.629 -9.314 1.051 1.00 68.44 87 ALA A N 1
ATOM 677 C CA . ALA A 1 87 ? 8.972 -8.722 2.218 1.00 68.44 87 ALA A CA 1
ATOM 678 C C . ALA A 1 87 ? 7.545 -8.241 1.899 1.00 68.44 87 ALA A C 1
ATOM 680 O O . ALA A 1 87 ? 6.641 -8.384 2.720 1.00 68.44 87 ALA A O 1
ATOM 681 N N . SER A 1 88 ? 7.320 -7.712 0.692 1.00 70.25 88 SER A N 1
ATOM 682 C CA . SER A 1 88 ? 5.991 -7.284 0.244 1.00 70.25 88 SER A CA 1
ATOM 683 C C . SER A 1 88 ? 5.042 -8.466 0.050 1.00 70.25 88 SER A C 1
ATOM 685 O O . SER A 1 88 ? 3.876 -8.366 0.420 1.00 70.25 88 SER A O 1
ATOM 687 N N . ILE A 1 89 ? 5.524 -9.590 -0.494 1.00 77.12 89 ILE A N 1
ATOM 688 C CA . ILE A 1 89 ? 4.732 -10.819 -0.661 1.00 77.12 89 ILE A CA 1
ATOM 689 C C . ILE A 1 89 ? 4.345 -11.399 0.700 1.00 77.12 89 ILE A C 1
ATOM 691 O O . ILE A 1 89 ? 3.187 -11.758 0.918 1.00 77.12 89 ILE A O 1
ATOM 695 N N . GLU A 1 90 ? 5.299 -11.475 1.627 1.00 81.06 90 GLU A N 1
ATOM 696 C CA . GLU A 1 90 ? 5.044 -11.965 2.980 1.00 81.06 90 GLU A CA 1
ATOM 697 C C . GLU A 1 90 ? 3.993 -11.098 3.687 1.00 81.06 90 GLU A C 1
ATOM 699 O O . GLU A 1 90 ? 2.986 -11.617 4.174 1.00 81.06 90 GLU A O 1
ATOM 704 N N . LYS A 1 91 ? 4.176 -9.773 3.653 1.00 81.38 91 LYS A N 1
ATOM 705 C CA . LYS A 1 91 ? 3.237 -8.795 4.214 1.00 81.38 91 LYS A CA 1
ATOM 706 C C . LYS A 1 91 ? 1.846 -8.922 3.597 1.00 81.38 91 LYS A C 1
ATOM 708 O O . LYS A 1 91 ? 0.851 -8.941 4.315 1.00 81.38 91 LYS A O 1
ATOM 713 N N . LEU A 1 92 ? 1.762 -9.070 2.278 1.00 82.50 92 LEU A N 1
ATOM 714 C CA . LEU A 1 92 ? 0.500 -9.246 1.565 1.00 82.50 92 LEU A CA 1
ATOM 715 C C . LEU A 1 92 ? -0.242 -10.506 2.031 1.00 82.50 92 LEU A C 1
ATOM 717 O O . LEU A 1 92 ? -1.438 -10.440 2.307 1.00 82.50 92 LEU A O 1
ATOM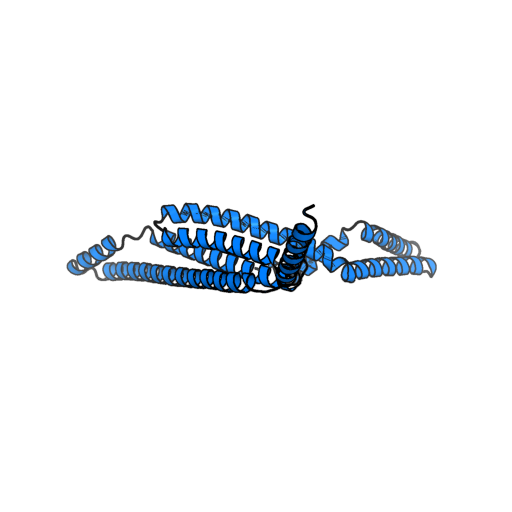 721 N N . ASN A 1 93 ? 0.452 -11.635 2.178 1.00 87.12 93 ASN A N 1
ATOM 722 C CA . ASN A 1 93 ? -0.162 -12.875 2.660 1.00 87.12 93 ASN A CA 1
ATOM 723 C C . ASN A 1 93 ? -0.641 -12.757 4.114 1.00 87.12 93 ASN A C 1
ATOM 725 O O . ASN A 1 93 ? -1.749 -13.193 4.437 1.00 87.12 93 ASN A O 1
ATOM 729 N N . GLN A 1 94 ? 0.158 -12.126 4.979 1.00 88.31 94 GLN A N 1
ATOM 730 C CA . GLN A 1 94 ? -0.217 -11.864 6.370 1.00 88.31 94 GLN A CA 1
ATOM 731 C C . GLN A 1 94 ? -1.465 -10.974 6.461 1.00 88.31 94 GLN A C 1
ATOM 733 O O . GLN A 1 94 ? -2.400 -11.298 7.195 1.00 88.31 94 GLN A O 1
ATOM 738 N N . LEU A 1 95 ? -1.521 -9.893 5.676 1.00 88.94 95 LEU A N 1
ATOM 739 C CA . LEU A 1 95 ? -2.661 -8.976 5.645 1.00 88.94 95 LEU A CA 1
ATOM 740 C C . LEU A 1 95 ? -3.918 -9.635 5.070 1.00 88.94 95 LEU A C 1
ATOM 742 O O . LEU A 1 95 ? -4.992 -9.466 5.641 1.00 88.94 95 LEU A O 1
ATOM 746 N N . LYS A 1 96 ? -3.802 -10.440 4.002 1.00 87.38 96 LYS A N 1
ATOM 747 C CA . LYS A 1 96 ? -4.940 -11.199 3.448 1.00 87.38 96 LYS A CA 1
ATOM 748 C C . LYS A 1 96 ? -5.574 -12.114 4.491 1.00 87.38 96 LYS A C 1
ATOM 750 O O . LYS A 1 96 ? -6.797 -12.157 4.596 1.00 87.38 96 LYS A O 1
ATOM 755 N N . SER A 1 97 ? -4.755 -12.827 5.266 1.00 87.62 97 SER A N 1
ATOM 756 C CA . SER A 1 97 ? -5.260 -13.685 6.340 1.00 87.62 97 SER A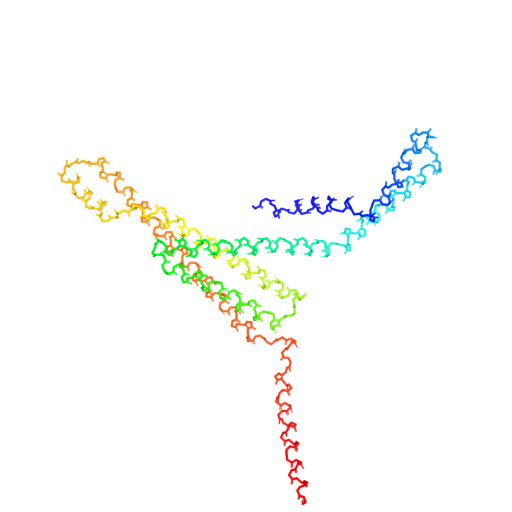 CA 1
ATOM 757 C C . SER A 1 97 ? -5.896 -12.859 7.458 1.00 87.62 97 SER A C 1
ATOM 759 O O . SER A 1 97 ? -7.028 -13.127 7.841 1.00 87.62 97 SER A O 1
ATOM 761 N N . GLY A 1 98 ? -5.200 -11.833 7.955 1.00 88.56 98 GLY A N 1
ATOM 762 C CA . GLY A 1 98 ? -5.658 -11.058 9.109 1.00 88.56 98 GLY A CA 1
ATOM 763 C C . GLY A 1 98 ? -6.909 -10.214 8.848 1.00 88.56 98 GLY A C 1
ATOM 764 O O . GLY A 1 98 ? -7.736 -10.056 9.741 1.00 88.56 98 GLY A O 1
ATOM 765 N N . LEU A 1 99 ? -7.084 -9.679 7.635 1.00 89.44 99 LEU A N 1
ATOM 766 C CA . LEU A 1 99 ? -8.265 -8.880 7.280 1.00 89.44 99 LEU A CA 1
ATOM 767 C C . LEU A 1 99 ? -9.543 -9.720 7.201 1.00 89.44 99 LEU A C 1
ATOM 769 O O . LEU A 1 99 ? -10.616 -9.224 7.546 1.00 89.44 99 LEU A O 1
ATOM 773 N N . LYS A 1 100 ? -9.425 -10.989 6.794 1.00 86.00 100 LYS A N 1
ATOM 774 C CA . LYS A 1 100 ? -10.552 -11.927 6.744 1.00 86.00 100 LYS A CA 1
ATOM 775 C C . LYS A 1 100 ? -11.141 -12.183 8.134 1.00 86.00 100 LYS A C 1
ATOM 777 O O . LYS A 1 100 ? -12.354 -12.284 8.273 1.00 86.00 100 LYS A O 1
ATOM 782 N N . ASP A 1 101 ? -10.294 -12.218 9.159 1.00 85.25 101 ASP A N 1
ATOM 783 C CA . ASP A 1 101 ? -10.711 -12.467 10.543 1.00 85.25 101 ASP A CA 1
ATOM 784 C C . ASP A 1 101 ? -11.386 -11.248 11.202 1.00 85.25 101 ASP A C 1
ATOM 786 O O . ASP A 1 101 ? -12.053 -11.380 12.226 1.00 85.25 101 ASP A O 1
ATOM 790 N N . LEU A 1 102 ? -11.224 -10.051 10.626 1.00 86.12 102 LEU A N 1
ATOM 791 C CA . LEU A 1 102 ? -11.679 -8.778 11.198 1.00 86.12 102 LEU A CA 1
ATOM 792 C C . LEU A 1 102 ? -12.900 -8.176 10.477 1.00 86.12 102 LEU A C 1
ATOM 794 O O . LEU A 1 102 ? -13.178 -6.991 10.658 1.00 86.12 102 LEU A O 1
ATOM 798 N N . ASN A 1 103 ? -13.620 -8.957 9.658 1.00 76.94 103 ASN A N 1
ATOM 799 C CA . ASN A 1 103 ? -14.701 -8.476 8.775 1.00 76.94 103 ASN A CA 1
ATOM 800 C C . ASN A 1 103 ? -14.261 -7.305 7.868 1.00 76.94 103 ASN A C 1
ATOM 802 O O . ASN A 1 103 ? -15.043 -6.410 7.543 1.00 76.94 103 ASN A O 1
ATOM 806 N N . GLY A 1 104 ? -12.986 -7.286 7.471 1.00 79.31 104 GLY A N 1
ATOM 807 C CA . GLY A 1 104 ? -12.390 -6.251 6.630 1.00 79.31 104 GLY A CA 1
ATOM 808 C C . GLY A 1 104 ? -12.576 -6.503 5.133 1.00 79.31 104 GLY A C 1
ATOM 809 O O . GLY A 1 104 ? -11.630 -6.281 4.381 1.00 79.31 104 GLY A O 1
ATOM 810 N N . ASP A 1 105 ? -13.744 -6.984 4.692 1.00 86.88 105 ASP A N 1
ATOM 811 C CA . ASP A 1 105 ? -13.967 -7.484 3.322 1.00 86.88 105 ASP A CA 1
ATOM 812 C C . ASP A 1 105 ? -13.598 -6.455 2.248 1.00 86.88 105 ASP A C 1
ATOM 814 O O . ASP A 1 105 ? -12.855 -6.763 1.317 1.00 86.88 105 ASP A O 1
ATOM 818 N N . HIS A 1 106 ? -14.028 -5.205 2.430 1.00 89.38 106 HIS A N 1
ATOM 819 C CA . HIS A 1 106 ? -13.705 -4.116 1.509 1.00 89.38 106 HIS A CA 1
ATOM 820 C C . HIS A 1 106 ? -12.191 -3.858 1.407 1.00 89.38 106 HIS A C 1
ATOM 822 O O . HIS A 1 106 ? -11.645 -3.684 0.323 1.00 89.38 106 HIS A O 1
ATOM 828 N N . VAL A 1 107 ? -11.478 -3.884 2.534 1.00 91.69 107 VAL A N 1
ATOM 829 C CA . VAL A 1 107 ? -10.025 -3.643 2.572 1.00 91.69 107 VAL A CA 1
ATOM 830 C C . VAL A 1 107 ? -9.265 -4.834 1.979 1.00 91.69 107 VAL A C 1
ATOM 832 O O . VAL A 1 107 ? -8.249 -4.663 1.306 1.00 91.69 107 VAL A O 1
ATOM 835 N N . SER A 1 108 ? -9.773 -6.050 2.187 1.00 92.50 108 SER A N 1
ATOM 836 C CA . SER A 1 108 ? -9.255 -7.272 1.565 1.00 92.50 108 SER A CA 1
ATOM 837 C C . SER A 1 108 ? -9.399 -7.228 0.039 1.00 92.50 108 SER A C 1
ATOM 839 O O . SER A 1 108 ? -8.470 -7.580 -0.692 1.00 92.50 108 SER A O 1
ATOM 841 N N . GLU A 1 109 ? -10.529 -6.725 -0.462 1.00 92.94 109 GLU A N 1
ATOM 842 C CA . GLU A 1 109 ? -10.732 -6.464 -1.888 1.00 92.94 109 GLU A CA 1
ATOM 843 C C . GLU A 1 109 ? -9.729 -5.431 -2.420 1.00 92.94 109 GLU A C 1
ATOM 845 O O . GLU A 1 109 ? -9.048 -5.708 -3.410 1.00 92.94 109 GLU A O 1
ATOM 850 N N . GLN A 1 110 ? -9.545 -4.300 -1.726 1.00 92.62 110 GLN A N 1
ATOM 851 C CA . GLN A 1 110 ? -8.545 -3.290 -2.097 1.00 92.62 110 GLN A CA 1
ATOM 852 C C . GLN A 1 110 ? -7.123 -3.873 -2.164 1.00 92.62 110 GLN A C 1
ATOM 854 O O . GLN A 1 110 ? -6.372 -3.548 -3.083 1.00 92.62 110 GLN A O 1
ATOM 859 N N . LEU A 1 111 ? -6.755 -4.778 -1.250 1.00 92.81 111 LEU A N 1
ATOM 860 C CA . LEU A 1 111 ? -5.459 -5.465 -1.268 1.00 92.81 111 LEU A CA 1
ATOM 861 C C . LEU A 1 111 ? -5.287 -6.364 -2.503 1.00 92.81 111 LEU A C 1
ATOM 863 O O . LEU A 1 111 ? -4.219 -6.380 -3.118 1.00 92.81 111 LEU A O 1
ATOM 867 N N . ASN A 1 112 ? -6.332 -7.101 -2.888 1.00 92.94 112 ASN A N 1
ATOM 868 C CA . ASN A 1 112 ? -6.313 -7.930 -4.096 1.00 92.94 112 ASN A CA 1
ATOM 869 C C . ASN A 1 112 ? -6.225 -7.076 -5.368 1.00 92.94 112 ASN A C 1
ATOM 871 O O . ASN A 1 112 ? -5.437 -7.383 -6.267 1.00 92.94 112 ASN A O 1
ATOM 875 N N . LEU A 1 113 ? -6.998 -5.989 -5.429 1.00 94.19 113 LEU A N 1
ATOM 876 C CA . LEU A 1 113 ? -6.970 -5.041 -6.540 1.00 94.19 113 LEU A CA 1
ATOM 877 C C . LEU A 1 113 ? -5.603 -4.369 -6.667 1.00 94.19 113 LEU A C 1
ATOM 879 O O . LEU A 1 113 ? -5.103 -4.241 -7.781 1.00 94.19 113 LEU A O 1
ATOM 883 N N . LEU A 1 114 ? -4.975 -3.988 -5.552 1.00 91.06 114 LEU A N 1
ATOM 884 C CA . LEU A 1 114 ? -3.647 -3.377 -5.542 1.00 91.06 114 LEU A CA 1
ATOM 885 C C . LEU A 1 114 ? -2.601 -4.276 -6.207 1.00 91.06 114 LEU A C 1
ATOM 887 O O . LEU A 1 114 ? -1.865 -3.816 -7.080 1.00 91.06 114 LEU A O 1
ATOM 891 N N . GLN A 1 115 ? -2.576 -5.556 -5.827 1.00 90.19 115 GLN A N 1
ATOM 892 C CA . GLN A 1 115 ? -1.681 -6.549 -6.419 1.00 90.19 115 GLN A CA 1
ATOM 893 C C . GLN A 1 115 ? -1.944 -6.699 -7.922 1.00 90.19 115 GLN A C 1
ATOM 895 O O . GLN A 1 115 ? -1.050 -6.489 -8.738 1.00 90.19 115 GLN A O 1
ATOM 900 N N . SER A 1 116 ? -3.196 -6.976 -8.295 1.00 93.44 116 SER A N 1
ATOM 901 C CA . SER A 1 116 ? -3.574 -7.218 -9.690 1.00 93.44 116 SER A CA 1
ATOM 902 C C . SER A 1 116 ? -3.294 -6.015 -10.601 1.00 93.44 116 SER A C 1
ATOM 904 O O . SER A 1 116 ? -2.804 -6.185 -11.721 1.00 93.44 116 SER A O 1
ATOM 906 N N . LYS A 1 117 ? -3.560 -4.791 -10.129 1.00 92.25 117 LYS A N 1
ATOM 907 C CA . LYS A 1 117 ? -3.314 -3.558 -10.890 1.00 92.25 117 LYS A CA 1
ATOM 908 C C . LYS A 1 117 ? -1.827 -3.265 -11.041 1.00 92.25 117 LYS A C 1
ATOM 910 O O . LYS A 1 117 ? -1.409 -2.849 -12.119 1.00 92.25 117 LYS A O 1
ATOM 915 N N . PHE A 1 118 ? -1.023 -3.495 -10.004 1.00 87.75 118 PHE A N 1
ATOM 916 C CA . PHE A 1 118 ? 0.426 -3.312 -10.086 1.00 87.75 118 PHE A CA 1
ATOM 917 C C . PHE A 1 118 ? 1.085 -4.309 -11.051 1.00 87.75 118 PHE A C 1
ATOM 919 O O . PHE A 1 118 ? 1.939 -3.915 -11.854 1.00 87.75 118 PHE A O 1
ATOM 926 N N . ASP A 1 119 ? 0.649 -5.569 -11.026 1.00 91.19 119 ASP A N 1
ATOM 927 C CA . ASP A 1 119 ? 1.119 -6.599 -11.956 1.00 91.19 119 ASP A CA 1
ATOM 928 C C . ASP A 1 119 ? 0.738 -6.233 -13.399 1.00 91.19 119 ASP A C 1
ATOM 930 O O . ASP A 1 119 ? 1.599 -6.162 -14.279 1.00 91.19 119 ASP A O 1
ATOM 934 N N . SER A 1 120 ? -0.526 -5.853 -13.622 1.00 91.94 120 SER A N 1
ATOM 935 C CA . SER A 1 120 ? -1.018 -5.412 -14.936 1.00 91.94 120 SER A CA 1
ATOM 936 C C . SER A 1 120 ? -0.266 -4.183 -15.461 1.00 91.94 120 SER A C 1
ATOM 938 O O . SER A 1 120 ? 0.130 -4.137 -16.627 1.00 91.94 120 SER A O 1
ATOM 940 N N . PHE A 1 121 ? -0.023 -3.186 -14.603 1.00 90.69 121 PHE A N 1
ATOM 941 C CA . PHE A 1 121 ? 0.777 -2.008 -14.942 1.00 90.69 121 PHE A CA 1
ATOM 942 C C . PHE A 1 121 ? 2.196 -2.405 -15.365 1.00 90.69 121 PHE A C 1
ATOM 944 O O . PHE A 1 121 ? 2.710 -1.912 -16.372 1.00 90.69 121 PHE A O 1
ATOM 951 N N . SER A 1 122 ? 2.827 -3.304 -14.607 1.00 89.38 122 SER A N 1
ATOM 952 C CA . SER A 1 122 ? 4.185 -3.780 -14.875 1.00 89.38 122 SER A CA 1
ATOM 953 C C . SER A 1 122 ? 4.279 -4.497 -16.222 1.00 89.38 122 SER A C 1
ATOM 955 O O . SER A 1 122 ? 5.234 -4.273 -16.972 1.00 89.38 122 SER A O 1
ATOM 957 N N . ASP A 1 123 ? 3.274 -5.298 -16.568 1.00 91.62 123 ASP A N 1
ATOM 958 C CA . ASP A 1 123 ? 3.202 -5.995 -17.850 1.00 91.62 123 ASP A CA 1
ATOM 959 C C . ASP A 1 123 ? 3.005 -5.031 -19.024 1.00 91.62 123 ASP A C 1
ATOM 961 O O . ASP A 1 123 ? 3.745 -5.102 -20.010 1.00 91.62 123 ASP A O 1
ATOM 965 N N . ILE A 1 124 ? 2.088 -4.064 -18.904 1.00 89.69 124 ILE A N 1
ATOM 966 C CA . ILE A 1 124 ? 1.894 -3.008 -19.914 1.00 89.69 124 ILE A CA 1
ATOM 967 C C . ILE A 1 124 ? 3.200 -2.235 -20.127 1.00 89.69 124 ILE A C 1
ATOM 969 O O . ILE A 1 124 ? 3.607 -1.974 -21.263 1.00 89.69 124 ILE A O 1
ATOM 973 N N . LEU A 1 125 ? 3.897 -1.895 -19.042 1.00 86.56 125 LEU A N 1
ATOM 974 C CA . LEU A 1 125 ? 5.145 -1.148 -19.113 1.00 86.56 125 LEU A CA 1
ATOM 975 C C . LEU A 1 125 ? 6.240 -1.927 -19.864 1.00 86.56 125 LEU A C 1
ATOM 977 O O . LEU A 1 125 ? 6.923 -1.342 -20.705 1.00 86.56 125 LEU A O 1
ATOM 981 N N . LYS A 1 126 ? 6.370 -3.242 -19.632 1.00 89.62 126 LYS A N 1
ATOM 982 C CA . LYS A 1 126 ? 7.303 -4.134 -20.357 1.00 89.62 126 LYS A CA 1
ATOM 983 C C . LYS A 1 126 ? 6.939 -4.326 -21.833 1.00 89.62 126 LYS A C 1
ATOM 985 O O . LYS A 1 126 ? 7.808 -4.546 -22.683 1.00 89.62 126 LYS A O 1
ATOM 990 N N . GLN A 1 127 ? 5.651 -4.262 -22.164 1.00 87.12 127 GLN A N 1
ATOM 991 C CA . GLN A 1 127 ? 5.200 -4.314 -23.555 1.00 87.12 127 GLN A CA 1
ATOM 992 C C . GLN A 1 127 ? 5.534 -3.023 -24.306 1.00 87.12 127 GLN A C 1
ATOM 994 O O . GLN A 1 127 ? 5.825 -3.076 -25.501 1.00 87.12 127 GLN A O 1
ATOM 999 N N . ARG A 1 128 ? 5.529 -1.875 -23.618 1.00 82.44 128 ARG A N 1
ATOM 1000 C CA . ARG A 1 128 ? 5.737 -0.560 -24.237 1.00 82.44 128 ARG A CA 1
ATOM 1001 C C . ARG A 1 128 ? 7.186 -0.084 -24.240 1.00 82.44 128 ARG A C 1
ATOM 1003 O O . ARG A 1 128 ? 7.570 0.583 -25.194 1.00 82.44 128 ARG A O 1
ATOM 1010 N N . PHE A 1 129 ? 8.000 -0.434 -23.255 1.00 81.12 129 PHE A N 1
ATOM 1011 C CA . PHE A 1 129 ? 9.380 0.050 -23.149 1.00 81.12 129 PHE A CA 1
ATOM 1012 C C . PHE A 1 129 ? 10.356 -1.104 -22.929 1.00 81.12 129 PHE A C 1
ATOM 1014 O O . PHE A 1 129 ? 9.996 -2.128 -22.346 1.00 81.12 129 PHE A O 1
ATOM 1021 N N . GLN A 1 130 ? 11.604 -0.948 -23.372 1.00 80.69 130 GLN A N 1
ATOM 1022 C CA . GLN A 1 130 ? 12.670 -1.875 -22.999 1.00 80.69 130 GLN A CA 1
ATOM 1023 C C . GLN A 1 130 ? 13.106 -1.620 -21.551 1.00 80.69 130 GLN A C 1
ATOM 1025 O O . GLN A 1 130 ? 13.179 -0.476 -21.105 1.00 80.69 130 GLN A O 1
ATOM 1030 N N . GLU A 1 131 ? 13.458 -2.676 -20.815 1.00 76.56 131 GLU A N 1
ATOM 1031 C CA . GLU A 1 131 ? 13.758 -2.562 -19.377 1.00 76.56 131 GLU A CA 1
ATOM 1032 C C . GLU A 1 131 ? 14.995 -1.700 -19.060 1.00 76.56 131 GLU A C 1
ATOM 1034 O O . GLU A 1 131 ? 15.135 -1.190 -17.948 1.00 76.56 131 GLU A O 1
ATOM 1039 N N . GLY A 1 132 ? 15.885 -1.514 -20.041 1.00 71.94 132 GLY A N 1
ATOM 1040 C CA . GLY A 1 132 ? 17.061 -0.646 -19.940 1.00 71.94 132 GLY A CA 1
ATOM 1041 C C . GLY A 1 132 ? 16.787 0.836 -20.215 1.00 71.94 132 GLY A C 1
ATOM 1042 O O . GLY A 1 132 ? 17.664 1.665 -19.978 1.00 71.94 132 GLY A O 1
ATOM 1043 N N . GLU A 1 133 ? 15.600 1.197 -20.709 1.00 74.38 133 GLU A N 1
ATOM 1044 C CA . GLU A 1 133 ? 15.265 2.592 -20.990 1.00 74.38 133 GLU A CA 1
ATOM 1045 C C . GLU A 1 133 ? 15.006 3.375 -19.695 1.00 74.38 133 GLU A C 1
ATOM 1047 O O . GLU A 1 133 ? 14.294 2.932 -18.791 1.00 74.38 133 GLU A O 1
ATOM 1052 N N . MET A 1 134 ? 15.509 4.612 -19.624 1.00 69.19 134 MET A N 1
ATOM 1053 C CA . MET A 1 134 ? 15.299 5.484 -18.459 1.00 69.19 134 MET A CA 1
ATOM 1054 C C . MET A 1 134 ? 13.814 5.733 -18.156 1.00 69.19 134 MET A C 1
ATOM 1056 O O . MET A 1 134 ? 13.430 5.851 -16.991 1.00 69.19 134 MET A O 1
ATOM 1060 N N . THR A 1 135 ? 12.966 5.790 -19.187 1.00 71.94 135 THR A N 1
ATOM 1061 C CA . THR A 1 135 ? 11.515 5.963 -19.033 1.00 71.94 135 THR A CA 1
ATOM 1062 C C . THR A 1 135 ? 10.870 4.755 -18.356 1.00 71.94 135 THR A C 1
ATOM 1064 O O . THR A 1 135 ? 10.071 4.952 -17.438 1.00 71.94 135 THR A O 1
ATOM 1067 N N . TYR A 1 136 ? 11.266 3.531 -18.732 1.00 79.06 136 TYR A N 1
ATOM 1068 C CA . TYR A 1 136 ? 10.828 2.299 -18.072 1.00 79.06 136 TYR A CA 1
ATOM 1069 C C . TYR A 1 136 ? 11.202 2.326 -16.588 1.00 79.06 136 TYR A C 1
ATOM 1071 O O . TYR A 1 136 ? 10.338 2.183 -15.724 1.00 79.06 136 TYR A O 1
ATOM 1079 N N . LEU A 1 137 ? 12.477 2.591 -16.281 1.00 72.19 137 LEU A N 1
ATOM 1080 C CA . LEU A 1 137 ? 12.974 2.600 -14.902 1.00 72.19 137 LEU A CA 1
ATOM 1081 C C . LEU A 1 137 ? 12.249 3.638 -14.037 1.00 72.19 137 LEU A C 1
ATOM 1083 O O . LEU A 1 137 ? 11.900 3.352 -12.890 1.00 72.19 137 LEU A O 1
ATOM 1087 N N . ARG A 1 138 ? 11.981 4.825 -14.593 1.00 68.62 138 ARG A N 1
ATOM 1088 C CA . ARG A 1 138 ? 11.261 5.901 -13.904 1.00 68.62 138 ARG A CA 1
ATOM 1089 C C . ARG A 1 138 ? 9.811 5.525 -13.607 1.00 68.62 138 ARG A C 1
ATOM 1091 O O . ARG A 1 138 ? 9.372 5.689 -12.474 1.00 68.62 138 ARG A O 1
ATOM 1098 N N . TYR A 1 139 ? 9.063 5.050 -14.602 1.00 75.12 139 TYR A N 1
ATOM 1099 C CA . TYR A 1 139 ? 7.650 4.707 -14.412 1.00 75.12 139 TYR A CA 1
ATOM 1100 C C . TYR A 1 139 ? 7.469 3.498 -13.503 1.00 75.12 139 TYR A C 1
ATOM 1102 O O . TYR A 1 139 ? 6.614 3.534 -12.622 1.00 75.12 139 TYR A O 1
ATOM 1110 N N . ARG A 1 140 ? 8.333 2.487 -13.637 1.00 80.56 140 ARG A N 1
ATOM 1111 C CA . ARG A 1 140 ? 8.357 1.343 -12.727 1.00 80.56 140 ARG A CA 1
ATOM 1112 C C . ARG A 1 140 ? 8.624 1.775 -11.286 1.00 80.56 140 ARG A C 1
ATOM 1114 O O . ARG A 1 140 ? 7.886 1.371 -10.399 1.00 80.56 140 ARG A O 1
ATOM 1121 N N . GLY A 1 141 ? 9.636 2.615 -11.055 1.00 68.00 141 GLY A N 1
ATOM 1122 C CA . GLY A 1 141 ? 9.982 3.075 -9.706 1.00 68.00 141 GLY A CA 1
ATOM 1123 C C . GLY A 1 141 ? 8.873 3.895 -9.039 1.00 68.00 141 GLY A C 1
ATOM 1124 O O . GLY A 1 141 ? 8.604 3.711 -7.857 1.00 68.00 141 GLY A O 1
ATOM 1125 N N . ILE A 1 142 ? 8.190 4.760 -9.798 1.00 68.69 142 ILE A N 1
ATOM 1126 C CA . ILE A 1 142 ? 7.039 5.519 -9.283 1.00 68.69 142 ILE A CA 1
ATOM 1127 C C . ILE A 1 142 ? 5.892 4.570 -8.918 1.00 68.69 142 ILE A C 1
ATOM 1129 O O . ILE A 1 142 ? 5.342 4.681 -7.826 1.00 68.69 142 ILE A O 1
ATOM 1133 N N . ALA A 1 143 ? 5.549 3.624 -9.796 1.00 73.31 143 ALA A N 1
ATOM 1134 C CA . ALA A 1 143 ? 4.485 2.662 -9.524 1.00 73.31 143 ALA A CA 1
ATOM 1135 C C . ALA A 1 143 ? 4.805 1.768 -8.317 1.00 73.31 143 ALA A C 1
ATOM 1137 O O . ALA A 1 143 ? 3.928 1.520 -7.499 1.00 73.31 143 ALA A O 1
ATOM 1138 N N . GLU A 1 144 ? 6.061 1.337 -8.169 1.00 76.38 144 GLU A N 1
ATOM 1139 C CA . GLU A 1 144 ? 6.525 0.542 -7.026 1.00 76.38 144 GLU A CA 1
ATOM 1140 C C . GLU A 1 144 ? 6.400 1.332 -5.716 1.00 76.38 144 GLU A C 1
ATOM 1142 O O . GLU A 1 144 ? 5.908 0.810 -4.719 1.00 76.38 144 GLU A O 1
ATOM 1147 N N . GLN A 1 145 ? 6.747 2.622 -5.720 1.00 72.75 145 GLN A N 1
ATOM 1148 C CA . GLN A 1 145 ? 6.564 3.484 -4.553 1.00 72.75 145 GLN A CA 1
ATOM 1149 C C . GLN A 1 145 ? 5.082 3.658 -4.183 1.00 72.75 145 GLN A C 1
ATOM 1151 O O . GLN A 1 145 ? 4.742 3.620 -2.999 1.00 72.75 145 GLN A O 1
ATOM 1156 N N . VAL A 1 146 ? 4.204 3.848 -5.175 1.00 75.56 146 VAL A N 1
ATOM 1157 C CA . VAL A 1 146 ? 2.751 3.943 -4.953 1.00 75.56 146 VAL A CA 1
ATOM 1158 C C . VAL A 1 146 ? 2.210 2.627 -4.396 1.00 75.56 146 VAL A C 1
ATOM 1160 O O . VAL A 1 146 ? 1.470 2.650 -3.417 1.00 75.56 146 VAL A O 1
ATOM 1163 N N . TYR A 1 147 ? 2.629 1.491 -4.959 1.00 80.44 147 TYR A N 1
ATOM 1164 C CA . TYR A 1 147 ? 2.255 0.159 -4.487 1.00 80.44 147 TYR A CA 1
ATOM 1165 C C . TYR A 1 147 ? 2.641 -0.061 -3.020 1.00 80.44 147 TYR A C 1
ATOM 1167 O O . TYR A 1 147 ? 1.793 -0.427 -2.210 1.00 80.44 147 TYR A O 1
ATOM 1175 N N . LEU A 1 148 ? 3.894 0.229 -2.658 1.00 79.50 148 LEU A N 1
ATOM 1176 C CA . LEU A 1 14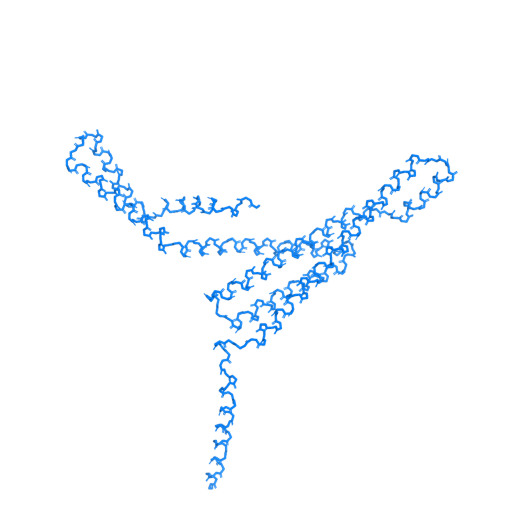8 ? 4.378 0.082 -1.283 1.00 79.50 148 LEU A CA 1
ATOM 1177 C C . LEU A 1 148 ? 3.640 1.014 -0.316 1.00 79.50 148 LEU A C 1
ATOM 1179 O O . LEU A 1 148 ? 3.251 0.590 0.766 1.00 79.50 148 LEU A O 1
ATOM 1183 N N . SER A 1 149 ? 3.381 2.257 -0.728 1.00 79.62 149 SER A N 1
ATOM 1184 C CA . SER A 1 149 ? 2.657 3.227 0.103 1.00 79.62 149 SER A CA 1
ATOM 1185 C C . SER A 1 149 ? 1.200 2.805 0.334 1.00 79.62 149 SER A C 1
ATOM 1187 O O . SER A 1 149 ? 0.687 2.926 1.443 1.00 79.62 149 SER A O 1
ATOM 1189 N N . ALA A 1 150 ? 0.533 2.264 -0.690 1.00 83.31 150 ALA A N 1
ATOM 1190 C CA . ALA A 1 150 ? -0.817 1.726 -0.553 1.00 83.31 150 ALA A CA 1
ATOM 1191 C C . ALA A 1 150 ? -0.842 0.465 0.332 1.00 83.31 150 ALA A C 1
ATOM 1193 O O . ALA A 1 150 ? -1.745 0.299 1.150 1.00 83.31 150 ALA A O 1
ATOM 1194 N N . LEU A 1 151 ? 0.173 -0.398 0.229 1.00 86.69 151 LEU A N 1
ATOM 1195 C CA . LEU A 1 151 ? 0.323 -1.568 1.096 1.00 86.69 151 LEU A CA 1
ATOM 1196 C C . LEU A 1 151 ? 0.542 -1.174 2.567 1.00 86.69 151 LEU A C 1
ATOM 1198 O O . LEU A 1 151 ? -0.032 -1.800 3.459 1.00 86.69 151 LEU A O 1
ATOM 1202 N N . ASP A 1 152 ? 1.324 -0.125 2.826 1.00 83.69 152 ASP A N 1
ATOM 1203 C CA . ASP A 1 152 ? 1.520 0.437 4.168 1.00 83.69 152 ASP A CA 1
ATOM 1204 C C . ASP A 1 152 ? 0.215 1.021 4.732 1.00 83.69 152 ASP A C 1
ATOM 1206 O O . ASP A 1 152 ? -0.134 0.750 5.879 1.00 83.69 152 ASP A O 1
ATOM 1210 N N . ASN A 1 153 ? -0.577 1.723 3.915 1.00 86.88 153 ASN A N 1
ATOM 1211 C CA . ASN A 1 153 ? -1.908 2.183 4.322 1.00 86.88 153 ASN A CA 1
ATOM 1212 C C . ASN A 1 153 ? -2.840 1.015 4.687 1.00 86.88 153 ASN A C 1
ATOM 1214 O O . ASN A 1 153 ? -3.599 1.113 5.649 1.00 86.88 153 ASN A O 1
ATOM 1218 N N . ILE A 1 154 ? -2.808 -0.092 3.932 1.00 91.50 154 ILE A N 1
ATOM 1219 C CA . ILE A 1 154 ? -3.605 -1.292 4.245 1.00 91.50 154 ILE A CA 1
ATOM 1220 C C . ILE A 1 154 ? -3.159 -1.910 5.574 1.00 91.50 154 ILE A C 1
ATOM 1222 O O . ILE A 1 154 ? -4.004 -2.324 6.369 1.00 91.50 154 ILE A O 1
ATOM 1226 N N . GLU A 1 155 ? -1.856 -1.946 5.851 1.00 89.75 155 GLU A N 1
ATOM 1227 C CA . GLU A 1 155 ? -1.344 -2.385 7.152 1.00 89.75 155 GLU A CA 1
ATOM 1228 C C . GLU A 1 155 ? -1.826 -1.480 8.289 1.00 89.75 155 GLU A C 1
ATOM 1230 O O . GLU A 1 155 ? -2.301 -1.975 9.311 1.00 89.75 155 GLU A O 1
ATOM 1235 N N . ASP A 1 156 ? -1.779 -0.163 8.101 1.00 92.25 156 ASP A N 1
ATOM 1236 C CA . ASP A 1 156 ? -2.280 0.799 9.078 1.00 92.25 156 ASP A CA 1
ATOM 1237 C C . ASP A 1 156 ? -3.780 0.622 9.354 1.00 92.25 156 ASP A C 1
ATOM 1239 O O . ASP A 1 156 ? -4.215 0.704 10.509 1.00 92.25 156 ASP A O 1
ATOM 1243 N N . ILE A 1 157 ? -4.571 0.335 8.314 1.00 94.44 157 ILE A N 1
ATOM 1244 C CA . ILE A 1 157 ? -5.989 -0.014 8.445 1.00 94.44 157 ILE A CA 1
ATOM 1245 C C . ILE A 1 157 ? -6.148 -1.314 9.234 1.00 94.44 157 ILE A C 1
ATOM 1247 O O . ILE A 1 157 ? -6.961 -1.365 10.155 1.00 94.44 157 ILE A O 1
ATOM 1251 N N . TYR A 1 158 ? -5.375 -2.354 8.914 1.00 94.31 158 TYR A N 1
ATOM 1252 C CA . TYR A 1 158 ? -5.413 -3.628 9.633 1.00 94.31 158 TYR A CA 1
ATOM 1253 C C . TYR A 1 158 ? -5.093 -3.450 11.125 1.00 94.31 158 TYR A C 1
ATOM 1255 O O . TYR A 1 158 ? -5.817 -3.964 11.979 1.00 94.31 158 TYR A O 1
ATOM 1263 N N . ILE A 1 159 ? -4.062 -2.669 11.459 1.00 92.56 159 ILE A N 1
ATOM 1264 C CA . ILE A 1 159 ? -3.702 -2.350 12.847 1.00 92.56 159 ILE A CA 1
ATOM 1265 C C . ILE A 1 159 ? -4.842 -1.591 13.539 1.00 92.56 159 ILE A C 1
ATOM 1267 O O . ILE A 1 159 ? -5.207 -1.930 14.669 1.00 92.56 159 ILE A O 1
ATOM 1271 N N . ALA A 1 160 ? -5.441 -0.601 12.869 1.00 93.25 160 ALA A N 1
ATOM 1272 C CA . ALA A 1 160 ? -6.569 0.158 13.403 1.00 93.25 160 ALA A CA 1
ATOM 1273 C C . ALA A 1 160 ? -7.793 -0.739 13.651 1.00 93.25 160 ALA A C 1
ATOM 1275 O O . ALA A 1 160 ? -8.333 -0.729 14.759 1.00 93.25 160 ALA A O 1
ATOM 1276 N N . LEU A 1 161 ? -8.175 -1.582 12.684 1.00 93.94 161 LEU A N 1
ATOM 1277 C CA . LEU A 1 161 ? -9.252 -2.570 12.819 1.00 93.94 161 LEU A CA 1
ATOM 1278 C C . LEU A 1 161 ? -8.995 -3.514 13.993 1.00 93.94 161 LEU A C 1
ATOM 1280 O O . LEU A 1 161 ? -9.865 -3.713 14.840 1.00 93.94 161 LEU A O 1
ATOM 1284 N N . LYS A 1 162 ? -7.772 -4.042 14.101 1.00 93.25 162 LYS A N 1
ATOM 1285 C CA . LYS A 1 162 ? -7.378 -4.916 15.205 1.00 93.25 162 LYS A CA 1
ATOM 1286 C C . LYS A 1 162 ? -7.510 -4.212 16.555 1.00 93.25 162 LYS A C 1
ATOM 1288 O O . LYS A 1 162 ? -8.020 -4.816 17.496 1.00 93.25 162 LYS A O 1
ATOM 1293 N N . SER A 1 163 ? -7.116 -2.939 16.645 1.00 92.12 163 SER A N 1
ATOM 1294 C CA . SER A 1 163 ? -7.190 -2.152 17.884 1.00 92.12 163 SER A CA 1
ATOM 1295 C C . SER A 1 163 ? -8.622 -1.943 18.391 1.00 92.12 163 SER A C 1
ATOM 1297 O O . SER A 1 163 ? -8.844 -1.926 19.601 1.00 92.12 163 SER A O 1
ATOM 1299 N N . ILE A 1 164 ? -9.600 -1.851 17.482 1.00 92.81 164 ILE A N 1
ATOM 1300 C CA . ILE A 1 164 ? -11.009 -1.627 17.830 1.00 92.81 164 ILE A CA 1
ATOM 1301 C C . ILE A 1 164 ? -11.861 -2.896 17.817 1.00 92.81 164 ILE A C 1
ATOM 1303 O O . ILE A 1 164 ? -12.990 -2.864 18.296 1.00 92.81 164 ILE A O 1
ATOM 1307 N N . SER A 1 165 ? -11.326 -4.021 17.336 1.00 90.81 165 SER A N 1
ATOM 1308 C CA . SER A 1 165 ? -12.044 -5.301 17.202 1.00 90.81 165 SER A CA 1
ATOM 1309 C C . SER A 1 165 ? -12.672 -5.824 18.500 1.00 90.81 165 SER A C 1
ATOM 1311 O O . SER A 1 165 ? -13.659 -6.551 18.469 1.00 90.81 165 SER A O 1
ATOM 1313 N N . THR A 1 166 ? -12.125 -5.438 19.655 1.00 88.75 166 THR A N 1
ATOM 1314 C CA . THR A 1 166 ? -12.610 -5.848 20.986 1.00 88.75 166 THR A CA 1
ATOM 1315 C C . THR A 1 166 ? -13.574 -4.838 21.622 1.00 88.75 166 THR A C 1
ATOM 1317 O O . THR A 1 166 ? -14.038 -5.029 22.751 1.00 88.75 166 THR A O 1
ATOM 1320 N N . ILE A 1 167 ? -13.862 -3.727 20.938 1.00 89.25 167 ILE A N 1
ATOM 1321 C CA . ILE A 1 167 ? -14.732 -2.661 21.428 1.00 89.25 167 ILE A CA 1
ATOM 1322 C C . ILE A 1 167 ? -16.166 -2.924 20.963 1.00 89.25 167 ILE A C 1
ATOM 1324 O O . ILE A 1 167 ? -16.516 -2.699 19.810 1.00 89.25 167 ILE A O 1
ATOM 1328 N N . ASP A 1 168 ? -17.016 -3.345 21.899 1.00 91.56 168 ASP A N 1
ATOM 1329 C CA . ASP A 1 168 ? -18.460 -3.454 21.679 1.00 91.56 168 ASP A CA 1
ATOM 1330 C C . ASP A 1 168 ? -19.133 -2.089 21.887 1.00 91.56 168 ASP A C 1
ATOM 1332 O O . ASP A 1 168 ? -19.425 -1.665 23.010 1.00 91.56 168 ASP A O 1
ATOM 1336 N N . GLU A 1 169 ? -19.347 -1.381 20.780 1.00 93.94 169 GLU A N 1
ATOM 1337 C CA . GLU A 1 169 ? -19.968 -0.057 20.764 1.00 93.94 169 GLU A CA 1
ATOM 1338 C C . GLU A 1 169 ? -21.380 -0.056 21.361 1.00 93.94 169 GLU A C 1
ATOM 1340 O O . GLU A 1 169 ? -21.725 0.848 22.127 1.00 93.94 169 GLU A O 1
ATOM 1345 N N . ALA A 1 170 ? -22.194 -1.065 21.041 1.00 94.00 170 ALA A N 1
ATOM 1346 C CA . ALA A 1 170 ? -23.575 -1.147 21.500 1.00 94.00 170 ALA A CA 1
ATOM 1347 C C . ALA A 1 170 ? -23.626 -1.321 23.020 1.00 94.00 170 ALA A C 1
ATOM 1349 O O . ALA A 1 170 ? -24.364 -0.612 23.710 1.00 94.00 170 ALA A O 1
ATOM 1350 N N . ARG A 1 171 ? -22.768 -2.192 23.562 1.00 94.06 171 ARG A N 1
ATOM 1351 C CA . ARG A 1 171 ? -22.641 -2.390 25.007 1.00 94.06 171 ARG A CA 1
ATOM 1352 C C . ARG A 1 171 ? -22.148 -1.140 25.725 1.00 94.06 171 ARG A C 1
ATOM 1354 O O . ARG A 1 171 ? -22.636 -0.844 26.817 1.00 94.06 171 ARG A O 1
ATOM 1361 N N . ILE A 1 172 ? -21.201 -0.403 25.144 1.00 94.50 172 ILE A N 1
ATOM 1362 C CA . ILE A 1 172 ? -20.710 0.845 25.743 1.00 94.50 172 ILE A CA 1
ATOM 1363 C C . ILE A 1 172 ? -21.830 1.886 25.785 1.00 94.50 172 ILE A C 1
ATOM 1365 O O . ILE A 1 172 ? -22.068 2.461 26.846 1.00 94.50 172 ILE A O 1
ATOM 1369 N N . LYS A 1 173 ? -22.565 2.074 24.681 1.00 94.69 173 LYS A N 1
ATOM 1370 C CA . LYS A 1 173 ? -23.703 3.006 24.628 1.00 94.69 173 LYS A CA 1
ATOM 1371 C C . LYS A 1 173 ? -24.789 2.640 25.642 1.00 94.69 173 LYS A C 1
ATOM 1373 O O . LYS A 1 173 ? -25.219 3.502 26.401 1.00 94.69 173 LYS A O 1
ATOM 1378 N N . ALA A 1 174 ? -25.164 1.364 25.733 1.00 94.75 174 ALA A N 1
ATOM 1379 C CA . ALA A 1 174 ? -26.108 0.889 26.747 1.00 94.75 174 ALA A CA 1
ATOM 1380 C C . ALA A 1 174 ? -25.603 1.139 28.182 1.00 94.75 174 ALA A C 1
ATOM 1382 O O . ALA A 1 174 ? -26.365 1.566 29.048 1.00 94.75 174 ALA A O 1
ATOM 1383 N N . SER A 1 175 ? -24.304 0.931 28.429 1.00 93.06 175 SER A N 1
ATOM 1384 C CA . SER A 1 175 ? -23.699 1.169 29.746 1.00 93.06 175 SER A CA 1
ATOM 1385 C C . SER A 1 175 ? -23.699 2.653 30.126 1.00 93.06 175 SER A C 1
ATOM 1387 O O . SER A 1 175 ? -23.866 2.970 31.301 1.00 93.06 175 SER A O 1
ATOM 1389 N N . ILE A 1 176 ? -23.539 3.563 29.160 1.00 94.25 176 ILE A N 1
ATOM 1390 C CA . ILE A 1 176 ? -23.637 5.011 29.393 1.00 94.25 176 ILE A CA 1
ATOM 1391 C C . ILE A 1 176 ? -25.045 5.381 29.867 1.00 94.25 176 ILE A C 1
ATOM 1393 O O . ILE A 1 176 ? -25.177 6.055 30.886 1.00 94.25 176 ILE A O 1
ATOM 1397 N N . GLU A 1 177 ? -26.091 4.904 29.188 1.00 94.06 177 GLU A N 1
ATOM 1398 C CA . GLU A 1 177 ? -27.478 5.207 29.575 1.00 94.06 177 GLU A CA 1
ATOM 1399 C C . GLU A 1 177 ? -27.842 4.627 30.950 1.00 94.06 177 GLU A C 1
ATOM 1401 O O . GLU A 1 177 ? -28.487 5.293 31.766 1.00 94.06 177 GLU A O 1
ATOM 1406 N N . GLN A 1 178 ? -27.354 3.423 31.265 1.00 94.00 178 GLN A N 1
ATOM 1407 C CA . GLN A 1 178 ? -27.514 2.845 32.599 1.00 94.00 178 GLN A CA 1
ATOM 1408 C C . GLN A 1 178 ? -26.831 3.709 33.675 1.00 94.00 178 GLN A C 1
ATOM 1410 O O . GLN A 1 178 ? -27.467 4.098 34.654 1.00 94.00 178 GLN A O 1
ATOM 1415 N N . ASN A 1 179 ? -25.556 4.066 33.484 1.00 92.75 179 ASN A N 1
ATOM 1416 C CA . ASN A 1 179 ? -24.802 4.847 34.474 1.00 92.75 179 ASN A CA 1
ATOM 1417 C C . ASN A 1 179 ? -25.320 6.290 34.598 1.00 92.75 179 ASN A C 1
ATOM 1419 O O . ASN A 1 179 ? -25.177 6.895 35.660 1.00 92.75 179 ASN A O 1
ATOM 1423 N N . ARG A 1 180 ? -25.972 6.826 33.555 1.00 90.94 180 ARG A N 1
ATOM 1424 C CA . ARG A 1 180 ? -26.700 8.103 33.611 1.00 90.94 180 ARG A CA 1
ATOM 1425 C C . ARG A 1 180 ? -27.880 8.035 34.578 1.00 90.94 180 ARG A C 1
ATOM 1427 O O . ARG A 1 180 ? -28.100 8.990 35.315 1.00 90.94 180 ARG A O 1
ATOM 1434 N N . THR A 1 181 ? -28.588 6.908 34.619 1.00 89.94 181 THR A N 1
ATOM 1435 C CA . THR A 1 181 ? -29.692 6.680 35.569 1.00 89.94 181 THR A CA 1
ATOM 1436 C C . THR A 1 181 ? -29.179 6.512 37.003 1.00 89.94 181 THR A C 1
ATOM 1438 O O . THR A 1 181 ? -29.800 6.990 37.947 1.00 89.94 181 THR A O 1
ATOM 1441 N N . GLU A 1 182 ? -28.019 5.874 37.166 1.00 90.50 182 GLU A N 1
ATOM 1442 C CA . GLU A 1 182 ? -27.374 5.629 38.466 1.00 90.50 182 GLU A CA 1
ATOM 1443 C C . GLU A 1 182 ? -26.584 6.842 39.008 1.00 90.50 182 GLU A C 1
ATOM 1445 O O . GLU A 1 182 ? -26.095 6.805 40.135 1.00 90.50 182 GLU A O 1
ATOM 1450 N N . GLY A 1 183 ? -26.444 7.923 38.228 1.00 90.31 183 GLY A N 1
ATOM 1451 C CA . GLY A 1 183 ? -25.720 9.138 38.626 1.00 90.31 183 GLY A CA 1
ATOM 1452 C C . GLY A 1 183 ? -24.190 8.999 38.662 1.00 90.31 183 GLY A C 1
ATOM 1453 O O . GLY A 1 183 ? -23.512 9.847 39.242 1.00 90.31 183 GLY A O 1
ATOM 1454 N N . ASN A 1 184 ? -23.620 7.957 38.047 1.00 92.69 184 ASN A N 1
ATOM 1455 C CA . ASN A 1 184 ? -22.178 7.693 38.064 1.00 92.69 184 ASN A CA 1
ATOM 1456 C C . ASN A 1 184 ? -21.445 8.454 36.942 1.00 92.69 184 ASN A C 1
ATOM 1458 O O . ASN A 1 184 ? -21.107 7.892 35.897 1.00 92.69 184 ASN A O 1
ATOM 1462 N N . LEU A 1 185 ? -21.216 9.752 37.162 1.00 92.62 185 LEU A N 1
ATOM 1463 C CA . LEU A 1 185 ? -20.623 10.660 36.171 1.00 92.62 185 LEU A CA 1
ATOM 1464 C C . LEU A 1 185 ? -19.203 10.257 35.736 1.00 92.62 185 LEU A C 1
ATOM 1466 O O . LEU A 1 185 ? -18.899 10.318 34.548 1.00 92.62 185 LEU A O 1
ATOM 1470 N N . GLU A 1 186 ? -18.364 9.786 36.660 1.00 93.81 186 GLU A N 1
ATOM 1471 C CA . GLU A 1 186 ? -16.981 9.374 36.364 1.00 93.81 186 GLU A CA 1
ATOM 1472 C C . GLU A 1 186 ? -16.945 8.198 35.376 1.00 93.81 186 GLU A C 1
ATOM 1474 O O . GLU A 1 186 ? -16.182 8.179 34.406 1.00 93.81 186 GLU A O 1
ATOM 1479 N N . LYS A 1 187 ? -17.837 7.219 35.564 1.00 93.50 187 LYS A N 1
ATOM 1480 C CA . LYS A 1 187 ? -17.929 6.067 34.663 1.00 93.50 187 LYS A CA 1
ATOM 1481 C C . LYS A 1 187 ? -18.477 6.446 33.290 1.00 93.50 187 LYS A C 1
ATOM 1483 O O . LYS A 1 187 ? -18.033 5.886 32.287 1.00 93.50 187 LYS A O 1
ATOM 1488 N N . ILE A 1 188 ? -19.408 7.400 33.228 1.00 95.25 188 ILE A N 1
ATOM 1489 C CA . ILE A 1 188 ? -19.912 7.951 31.962 1.00 95.25 188 ILE A CA 1
ATOM 1490 C C . ILE A 1 188 ? -18.782 8.629 31.189 1.00 95.25 188 ILE A C 1
ATOM 1492 O O . ILE A 1 188 ? -18.652 8.393 29.988 1.00 95.25 188 ILE A O 1
ATOM 1496 N N . GLU A 1 189 ? -17.949 9.426 31.858 1.00 95.88 189 GLU A N 1
ATOM 1497 C CA . GLU A 1 189 ? -16.815 10.111 31.233 1.00 95.88 189 GLU A CA 1
ATOM 1498 C C . GLU A 1 189 ? -15.821 9.106 30.629 1.00 95.88 189 GLU A C 1
ATOM 1500 O O . GLU A 1 189 ? -15.505 9.178 29.439 1.00 95.88 189 GLU A O 1
ATOM 1505 N N . ALA A 1 190 ? -15.420 8.088 31.397 1.00 94.81 190 ALA A N 1
ATOM 1506 C CA . ALA A 1 190 ? -14.513 7.045 30.917 1.00 94.81 190 ALA A CA 1
ATOM 1507 C C . ALA A 1 190 ? -15.079 6.258 29.715 1.00 94.81 190 ALA A C 1
ATOM 1509 O O . ALA A 1 190 ? -14.359 5.963 28.755 1.00 94.81 190 ALA A O 1
ATOM 1510 N N . LEU A 1 191 ? -16.375 5.920 29.738 1.00 95.94 191 LEU A N 1
ATOM 1511 C CA . LEU A 1 191 ? -17.049 5.228 28.632 1.00 95.94 191 LEU A CA 1
ATOM 1512 C C . LEU A 1 191 ? -17.181 6.118 27.389 1.00 95.94 191 LEU A C 1
ATOM 1514 O O . LEU A 1 191 ? -16.990 5.634 26.272 1.00 95.94 191 LEU A O 1
ATOM 1518 N N . THR A 1 192 ? -17.454 7.409 27.579 1.00 95.12 192 THR A N 1
ATOM 1519 C CA . THR A 1 192 ? -17.525 8.397 26.494 1.00 95.12 192 THR A CA 1
ATOM 1520 C C . THR A 1 192 ? -16.171 8.526 25.809 1.00 95.12 192 THR A C 1
ATOM 1522 O O . THR A 1 192 ? -16.093 8.399 24.588 1.00 95.12 192 THR A O 1
ATOM 1525 N N . ARG A 1 193 ? -15.081 8.626 26.580 1.00 94.75 193 ARG A N 1
ATOM 1526 C CA . ARG A 1 193 ? -13.725 8.676 26.019 1.00 94.75 193 ARG A CA 1
ATOM 1527 C C . ARG A 1 193 ? -13.383 7.433 25.196 1.00 94.75 193 ARG A C 1
ATOM 1529 O O . ARG A 1 193 ? -12.718 7.524 24.168 1.00 94.75 193 ARG A O 1
ATOM 1536 N N . ARG A 1 194 ? -13.859 6.257 25.614 1.00 94.19 194 ARG A N 1
ATOM 1537 C CA . ARG A 1 194 ? -13.683 5.014 24.848 1.00 94.19 194 ARG A CA 1
ATOM 1538 C C . ARG A 1 194 ? -14.450 5.029 23.519 1.00 94.19 194 ARG A C 1
ATOM 1540 O O . ARG A 1 194 ? -13.935 4.495 22.539 1.00 94.19 194 ARG A O 1
ATOM 1547 N N . LEU A 1 195 ? -15.645 5.628 23.468 1.00 95.31 195 LEU A N 1
ATOM 1548 C CA . LEU A 1 195 ? -16.384 5.820 22.211 1.00 95.31 195 LEU A CA 1
ATOM 1549 C C . LEU A 1 195 ? -15.688 6.810 21.280 1.00 95.31 195 LEU A C 1
ATOM 1551 O O . LEU A 1 195 ? -15.633 6.561 20.080 1.00 95.31 195 LEU A O 1
ATOM 1555 N N . GLU A 1 196 ? -15.126 7.891 21.818 1.00 95.19 196 GLU A N 1
ATOM 1556 C CA . GLU A 1 196 ? -14.351 8.851 21.025 1.00 95.19 196 GLU A CA 1
ATOM 1557 C C . GLU A 1 196 ? -13.158 8.172 20.345 1.00 95.19 196 GLU A C 1
ATOM 1559 O O . GLU A 1 196 ? -12.986 8.306 19.139 1.00 95.19 196 GLU A O 1
ATOM 1564 N N . LEU A 1 197 ? -12.391 7.359 21.083 1.00 93.44 197 LEU A N 1
ATOM 1565 C CA . LEU A 1 197 ? -11.269 6.600 20.516 1.00 93.44 197 LEU A CA 1
ATOM 1566 C C . LEU A 1 197 ? -11.715 5.632 19.411 1.00 93.44 197 LEU A C 1
ATOM 1568 O O . LEU A 1 197 ? -11.035 5.500 18.394 1.00 93.44 197 LEU A O 1
ATOM 15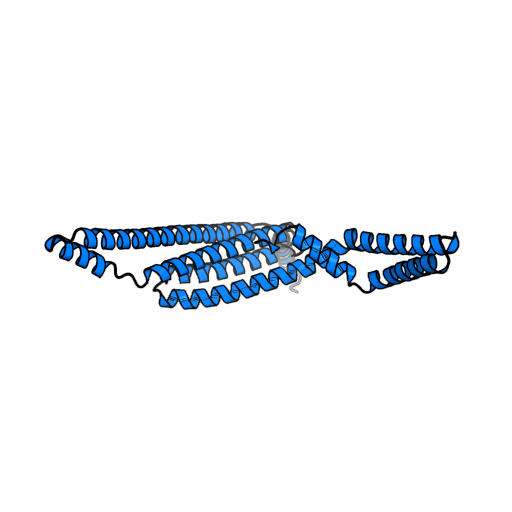72 N N . LEU A 1 198 ? -12.853 4.953 19.594 1.00 95.62 198 LEU A N 1
ATOM 1573 C CA . LEU A 1 198 ? -13.427 4.083 18.566 1.00 95.62 198 LEU A CA 1
ATOM 1574 C C . LEU A 1 198 ? -13.751 4.874 17.291 1.00 95.62 198 LEU A C 1
ATOM 1576 O O . LEU A 1 198 ? -13.417 4.438 16.189 1.00 95.62 198 LEU A O 1
ATOM 1580 N N . GLU A 1 199 ? -14.394 6.027 17.444 1.00 95.94 199 GLU A N 1
ATOM 1581 C CA . GLU A 1 199 ? -14.799 6.881 16.331 1.00 95.94 199 GLU A CA 1
ATOM 1582 C C . GLU A 1 199 ? -13.588 7.478 15.599 1.00 95.94 199 GLU A C 1
ATOM 1584 O O . GLU A 1 199 ? -13.526 7.439 14.370 1.00 95.94 199 GLU A O 1
ATOM 1589 N N . GLU A 1 200 ? -12.567 7.928 16.331 1.00 96.06 200 GLU A N 1
ATOM 1590 C CA . GLU A 1 200 ? -11.296 8.389 15.762 1.00 96.06 200 GLU A CA 1
ATOM 1591 C C . GLU A 1 200 ? -10.638 7.305 14.889 1.00 96.06 200 GLU A C 1
ATOM 1593 O O . GLU A 1 200 ? -10.189 7.587 13.772 1.00 96.06 200 GLU A O 1
ATOM 1598 N N . GLN A 1 201 ? -10.620 6.046 15.347 1.00 95.12 201 GLN A N 1
ATOM 1599 C CA . GLN A 1 201 ? -10.072 4.936 14.561 1.00 95.12 201 GLN A CA 1
ATOM 1600 C C . GLN A 1 201 ? -10.922 4.622 13.325 1.00 95.12 201 GLN A C 1
ATOM 1602 O O . GLN A 1 201 ? -10.361 4.417 12.248 1.00 95.12 201 GLN A O 1
ATOM 1607 N N . LYS A 1 202 ? -12.257 4.632 13.429 1.00 95.19 202 LYS A N 1
ATOM 1608 C CA . LYS A 1 202 ? -13.146 4.445 12.268 1.00 95.19 202 LYS A CA 1
ATOM 1609 C C . LYS A 1 202 ? -12.930 5.524 11.209 1.00 95.19 202 LYS A C 1
ATOM 1611 O O . LYS A 1 202 ? -12.832 5.216 10.019 1.00 95.19 202 LYS A O 1
ATOM 1616 N N . GLN A 1 203 ? -12.787 6.778 11.631 1.00 96.62 203 GLN A N 1
ATOM 1617 C CA . GLN A 1 203 ? -12.477 7.884 10.729 1.00 96.62 203 GLN A CA 1
ATOM 1618 C C . GLN A 1 203 ? -11.098 7.723 10.085 1.00 96.62 203 GLN A C 1
ATOM 1620 O O . GLN A 1 203 ? -10.955 7.962 8.885 1.00 96.62 203 GLN A O 1
ATOM 1625 N N . ARG A 1 204 ? -10.087 7.279 10.844 1.00 95.50 204 ARG A N 1
ATOM 1626 C CA . ARG A 1 204 ? -8.755 6.973 10.301 1.00 95.50 204 ARG A CA 1
ATOM 1627 C C . ARG A 1 204 ? -8.821 5.873 9.241 1.00 95.50 204 ARG A C 1
ATOM 1629 O O . ARG A 1 204 ? -8.274 6.064 8.158 1.00 95.50 204 ARG A O 1
ATOM 1636 N N . ILE A 1 205 ? -9.522 4.772 9.519 1.00 95.25 205 ILE A N 1
ATOM 1637 C CA . ILE A 1 205 ? -9.722 3.661 8.574 1.00 95.25 205 ILE A CA 1
ATOM 1638 C C . ILE A 1 205 ? -10.370 4.164 7.280 1.00 95.25 205 ILE A C 1
ATOM 1640 O O . ILE A 1 205 ? -9.862 3.897 6.193 1.00 95.25 205 ILE A O 1
ATOM 1644 N N . SER A 1 206 ? -11.448 4.944 7.396 1.00 96.00 206 SER A N 1
ATOM 1645 C CA . SER A 1 206 ? -12.165 5.507 6.246 1.00 96.00 206 SER A CA 1
ATOM 1646 C C . SER A 1 206 ? -11.269 6.399 5.374 1.00 96.00 206 SER A C 1
ATOM 1648 O O . SER A 1 206 ? -11.251 6.260 4.147 1.00 96.00 206 SER A O 1
ATOM 1650 N N . ARG A 1 207 ? -10.457 7.269 5.991 1.00 96.81 207 ARG A N 1
ATOM 1651 C CA . ARG A 1 207 ? -9.509 8.134 5.267 1.00 96.81 207 ARG A CA 1
ATOM 1652 C C . ARG A 1 207 ? -8.442 7.328 4.529 1.00 96.81 207 ARG A C 1
ATOM 1654 O O . ARG A 1 207 ? -8.253 7.542 3.337 1.00 96.81 207 ARG A O 1
ATOM 1661 N N . LEU A 1 208 ? -7.799 6.378 5.210 1.00 93.69 208 LEU A N 1
ATOM 1662 C CA . LEU A 1 208 ? -6.755 5.538 4.613 1.00 93.69 208 LEU A CA 1
ATOM 1663 C C . LEU A 1 208 ? -7.299 4.686 3.458 1.00 93.69 208 LEU A C 1
ATOM 1665 O O . LEU A 1 208 ? -6.663 4.585 2.412 1.00 93.69 208 LEU A O 1
ATOM 1669 N N . SER A 1 209 ? -8.495 4.114 3.617 1.00 95.00 209 SER A N 1
ATOM 1670 C CA . SER A 1 209 ? -9.143 3.328 2.559 1.00 95.00 209 SER A CA 1
ATOM 1671 C C . SER A 1 209 ? -9.511 4.203 1.356 1.00 95.00 209 SER A C 1
ATOM 1673 O O . SER A 1 209 ? -9.294 3.803 0.212 1.00 95.00 209 SER A O 1
ATOM 1675 N N . THR A 1 210 ? -9.958 5.440 1.594 1.00 96.12 210 THR A N 1
ATOM 1676 C CA . THR A 1 210 ? -10.214 6.418 0.526 1.00 96.12 210 THR A CA 1
ATOM 1677 C C . THR A 1 210 ? -8.934 6.787 -0.229 1.00 96.12 210 THR A C 1
ATOM 1679 O O . THR A 1 210 ? -8.943 6.907 -1.454 1.00 96.12 210 THR A O 1
ATOM 1682 N N . ASP A 1 211 ? -7.821 6.981 0.479 1.00 88.25 211 ASP A N 1
ATOM 1683 C CA . ASP A 1 211 ? -6.542 7.314 -0.150 1.00 88.25 211 ASP A CA 1
ATOM 1684 C C . ASP A 1 211 ? -5.978 6.141 -0.963 1.00 88.25 211 ASP A C 1
ATOM 1686 O O . ASP A 1 211 ? -5.432 6.356 -2.048 1.00 88.25 211 ASP A O 1
ATOM 1690 N N . ASN A 1 212 ? -6.206 4.903 -0.516 1.00 90.38 212 ASN A N 1
ATOM 1691 C CA . ASN A 1 212 ? -5.911 3.714 -1.313 1.00 90.38 212 ASN A CA 1
ATOM 1692 C C . ASN A 1 212 ? -6.751 3.646 -2.587 1.00 90.38 212 ASN A C 1
ATOM 1694 O O . ASN A 1 212 ? -6.198 3.407 -3.656 1.00 90.38 212 ASN A O 1
ATOM 1698 N N . GLU A 1 213 ? -8.048 3.934 -2.515 1.00 94.62 213 GLU A N 1
ATOM 1699 C CA . GLU A 1 213 ? -8.915 3.926 -3.697 1.00 94.62 213 GLU A CA 1
ATOM 1700 C C . GLU A 1 213 ? -8.460 4.947 -4.755 1.00 94.62 213 GLU A C 1
ATOM 1702 O O . GLU A 1 213 ? -8.416 4.661 -5.957 1.00 94.62 213 GLU A O 1
ATOM 1707 N N . LYS A 1 214 ? -8.025 6.134 -4.307 1.00 87.06 214 LYS A N 1
ATOM 1708 C CA . LYS A 1 214 ? -7.409 7.139 -5.188 1.00 87.06 214 LYS A CA 1
ATOM 1709 C C . LYS A 1 214 ? -6.131 6.606 -5.831 1.00 87.06 214 LYS A C 1
ATOM 1711 O O . LYS A 1 214 ? -5.943 6.794 -7.031 1.00 87.06 214 LYS A O 1
ATOM 1716 N N . ALA A 1 215 ? -5.264 5.947 -5.063 1.00 81.06 215 ALA A N 1
ATOM 1717 C CA . ALA A 1 215 ? -4.030 5.368 -5.588 1.00 81.06 215 ALA A CA 1
ATOM 1718 C C . ALA A 1 215 ? -4.314 4.301 -6.659 1.00 81.06 215 ALA A C 1
ATOM 1720 O O . ALA A 1 215 ? -3.728 4.359 -7.739 1.00 81.06 215 ALA A O 1
ATOM 1721 N N . LEU A 1 216 ? -5.260 3.387 -6.406 1.00 86.81 216 LEU A N 1
ATOM 1722 C CA . LEU A 1 216 ? -5.698 2.373 -7.375 1.00 86.81 216 LEU A CA 1
ATOM 1723 C C . LEU A 1 216 ? -6.214 3.020 -8.667 1.00 86.81 216 LEU A C 1
ATOM 1725 O O . LEU A 1 216 ? -5.817 2.627 -9.765 1.00 86.81 216 LEU A O 1
ATOM 1729 N N . THR A 1 217 ? -7.028 4.068 -8.533 1.00 89.31 217 THR A N 1
ATOM 1730 C CA . THR A 1 217 ? -7.560 4.834 -9.667 1.00 89.31 217 THR A CA 1
ATOM 1731 C C . THR A 1 217 ? -6.451 5.507 -10.482 1.00 89.31 217 THR A C 1
ATOM 1733 O O . THR A 1 217 ? -6.501 5.524 -11.713 1.00 89.31 217 THR A O 1
ATOM 1736 N N . GLU A 1 218 ? -5.436 6.080 -9.832 1.00 82.62 218 GLU A N 1
ATOM 1737 C CA . GLU A 1 218 ? -4.308 6.689 -10.542 1.00 82.62 218 GLU A CA 1
ATOM 1738 C C . GLU A 1 218 ? -3.447 5.639 -11.259 1.00 82.62 218 GLU A C 1
ATOM 1740 O O . GLU A 1 218 ? -3.038 5.878 -12.398 1.00 82.62 218 GLU A O 1
ATOM 1745 N N . ILE A 1 219 ? -3.241 4.454 -10.668 1.00 81.62 219 ILE A N 1
ATOM 1746 C CA . ILE A 1 219 ? -2.574 3.335 -11.357 1.00 81.62 219 ILE A CA 1
ATOM 1747 C C . ILE A 1 219 ? -3.348 2.957 -12.625 1.00 81.62 219 ILE A C 1
ATOM 1749 O O . ILE A 1 219 ? -2.735 2.826 -13.687 1.00 81.62 219 ILE A O 1
ATOM 1753 N N . ASP A 1 220 ? -4.676 2.843 -12.563 1.00 87.31 220 ASP A N 1
ATOM 1754 C CA . ASP A 1 220 ? -5.500 2.540 -13.740 1.00 87.31 220 ASP A CA 1
ATOM 1755 C C . ASP A 1 220 ? -5.382 3.627 -14.812 1.00 87.31 220 ASP A C 1
ATOM 1757 O O . ASP A 1 220 ? -5.131 3.332 -15.983 1.00 87.31 220 ASP A O 1
ATOM 1761 N N . LYS A 1 221 ? -5.509 4.904 -14.426 1.00 79.31 221 LYS A N 1
ATOM 1762 C CA . LYS A 1 221 ? -5.398 6.037 -15.358 1.00 79.31 221 LYS A CA 1
ATOM 1763 C C . LYS A 1 221 ? -4.060 6.035 -16.085 1.00 79.31 221 LYS A C 1
ATOM 1765 O O . LYS A 1 221 ? -4.020 6.262 -17.297 1.00 79.31 221 LYS A O 1
ATOM 1770 N N . VAL A 1 222 ? -2.963 5.811 -15.363 1.00 79.25 222 VAL A N 1
ATOM 1771 C CA . VAL A 1 222 ? -1.633 5.753 -15.976 1.00 79.25 222 VAL A CA 1
ATOM 1772 C C . VAL A 1 222 ? -1.501 4.497 -16.836 1.00 79.25 222 VAL A C 1
ATOM 1774 O O . VAL A 1 222 ? -1.007 4.607 -17.954 1.00 79.25 222 VAL A O 1
ATOM 1777 N N . SER A 1 223 ? -2.004 3.342 -16.394 1.00 84.69 223 SER A N 1
ATOM 1778 C CA . SER A 1 223 ? -2.001 2.094 -17.176 1.00 84.69 223 SER A CA 1
ATOM 1779 C C . SER A 1 223 ? -2.703 2.262 -18.524 1.00 84.69 223 SER A C 1
ATOM 1781 O O . SER A 1 223 ? -2.135 1.916 -19.558 1.00 84.69 223 SER A O 1
ATOM 1783 N N . VAL A 1 224 ? -3.893 2.873 -18.540 1.00 85.12 224 VAL A N 1
ATOM 1784 C CA . VAL A 1 224 ? -4.651 3.165 -19.770 1.00 85.12 224 VAL A CA 1
ATOM 1785 C C . VAL A 1 224 ? -3.870 4.110 -20.686 1.00 85.12 224 VAL A C 1
ATOM 1787 O O . VAL A 1 224 ? -3.741 3.851 -21.882 1.00 85.12 224 VAL A O 1
ATOM 1790 N N . LYS A 1 225 ? -3.284 5.182 -20.135 1.00 79.94 225 LYS A N 1
ATOM 1791 C CA . LYS A 1 225 ? -2.458 6.122 -20.914 1.00 79.94 225 LYS A CA 1
ATOM 1792 C C . LYS A 1 225 ? -1.218 5.450 -21.506 1.00 79.94 225 LYS A C 1
ATOM 1794 O O . LYS A 1 225 ? -0.884 5.694 -22.665 1.00 79.94 225 LYS A O 1
ATOM 1799 N N . LEU A 1 226 ? -0.545 4.595 -20.739 1.00 81.69 226 LEU A N 1
ATOM 1800 C CA . LEU A 1 226 ? 0.610 3.831 -21.209 1.00 81.69 226 LEU A CA 1
ATOM 1801 C C . LEU A 1 226 ? 0.208 2.840 -22.301 1.00 81.69 226 LEU A C 1
ATOM 1803 O O . LEU A 1 226 ? 0.893 2.751 -23.318 1.00 81.69 226 LEU A O 1
ATOM 1807 N N . ALA A 1 227 ? -0.925 2.156 -22.143 1.00 81.12 227 ALA A N 1
ATOM 1808 C CA . ALA A 1 227 ? -1.451 1.246 -23.150 1.00 81.12 227 ALA A CA 1
ATOM 1809 C C . ALA A 1 227 ? -1.734 1.962 -24.482 1.00 81.12 227 ALA A C 1
ATOM 1811 O O . ALA A 1 227 ? -1.462 1.388 -25.532 1.00 81.12 227 ALA A O 1
ATOM 1812 N N . MET A 1 228 ? -2.194 3.215 -24.458 1.00 78.25 228 MET A N 1
ATOM 1813 C CA . MET A 1 228 ? -2.429 4.033 -25.660 1.00 78.25 228 MET A CA 1
ATOM 1814 C C . MET A 1 228 ? -1.164 4.696 -26.229 1.00 78.25 228 MET A C 1
ATOM 1816 O O . MET A 1 228 ? -1.187 5.231 -27.337 1.00 78.25 228 MET A O 1
ATOM 1820 N N . THR A 1 229 ? -0.050 4.697 -25.493 1.00 75.94 229 THR A N 1
ATOM 1821 C CA . THR A 1 229 ? 1.179 5.359 -25.942 1.00 75.94 229 THR A CA 1
ATOM 1822 C C . THR A 1 229 ? 1.868 4.531 -27.025 1.00 75.94 229 THR A C 1
ATOM 1824 O O . THR A 1 229 ? 2.252 3.382 -26.804 1.00 75.94 229 THR A O 1
ATOM 1827 N N . ARG A 1 230 ? 2.075 5.140 -28.198 1.00 65.62 230 ARG A N 1
ATOM 1828 C CA . ARG A 1 230 ? 2.899 4.577 -29.275 1.00 65.62 230 ARG A CA 1
ATOM 1829 C C . ARG A 1 230 ? 4.379 4.729 -28.915 1.00 65.62 230 ARG A C 1
ATOM 1831 O O . ARG A 1 230 ? 4.864 5.841 -28.725 1.00 65.62 230 ARG A O 1
ATOM 1838 N N . THR A 1 231 ? 5.096 3.617 -28.822 1.00 65.19 231 THR A N 1
ATOM 1839 C CA . THR A 1 231 ? 6.550 3.571 -28.588 1.00 65.19 231 THR A CA 1
ATOM 1840 C C . THR A 1 231 ? 7.249 2.867 -29.754 1.00 65.19 231 THR A C 1
ATOM 1842 O O . THR A 1 231 ? 6.585 2.255 -30.589 1.00 65.19 231 THR A O 1
ATOM 1845 N N . GLN A 1 232 ? 8.585 2.926 -29.835 1.00 55.03 232 GLN A N 1
ATOM 1846 C CA . GLN A 1 232 ? 9.363 2.321 -30.937 1.00 55.03 232 GLN A CA 1
ATOM 1847 C C . GLN A 1 232 ? 9.082 0.822 -31.151 1.00 55.03 232 GLN A C 1
ATOM 1849 O O . GLN A 1 232 ? 9.192 0.336 -32.269 1.00 55.03 232 GLN A O 1
ATOM 1854 N N . LYS A 1 233 ? 8.646 0.094 -30.114 1.00 56.00 233 LYS A N 1
ATOM 1855 C CA . LYS A 1 233 ? 8.258 -1.325 -30.207 1.00 56.00 233 LYS A CA 1
ATOM 1856 C C . LYS A 1 233 ? 6.896 -1.547 -30.899 1.00 56.00 233 LYS A C 1
ATOM 1858 O O . LYS A 1 233 ? 6.533 -2.683 -31.175 1.00 56.00 233 LYS A O 1
ATOM 1863 N N . GLY A 1 234 ? 6.141 -0.478 -31.167 1.00 54.62 234 GLY A N 1
ATOM 1864 C CA . GLY A 1 234 ? 4.791 -0.481 -31.743 1.00 54.62 234 GLY A CA 1
ATOM 1865 C C . GLY A 1 234 ? 4.689 0.069 -33.170 1.00 54.62 234 GLY A C 1
ATOM 1866 O O . GLY A 1 234 ? 3.600 0.461 -33.572 1.00 54.62 234 GLY A O 1
ATOM 1867 N N . GLN A 1 235 ? 5.785 0.108 -33.940 1.00 54.22 235 GLN A N 1
ATOM 1868 C CA . GLN A 1 235 ? 5.785 0.563 -35.346 1.00 54.22 235 GLN A CA 1
ATOM 1869 C C . GLN A 1 235 ? 4.925 -0.299 -36.299 1.00 54.22 235 GLN A C 1
ATOM 1871 O O . GLN A 1 235 ? 4.703 0.097 -37.437 1.00 54.22 235 GLN A O 1
ATOM 1876 N N . ALA A 1 236 ? 4.385 -1.427 -35.827 1.00 55.34 236 ALA A N 1
ATOM 1877 C CA . ALA A 1 236 ? 3.593 -2.359 -36.627 1.00 55.34 236 ALA A CA 1
ATOM 1878 C C . ALA A 1 236 ? 2.232 -1.812 -37.105 1.00 55.34 236 ALA A C 1
ATOM 1880 O O . ALA A 1 236 ? 1.668 -2.373 -38.033 1.00 55.34 236 ALA A O 1
ATOM 1881 N N . GLU A 1 237 ? 1.682 -0.746 -36.509 1.00 53.25 237 GLU A N 1
ATOM 1882 C CA . GLU A 1 237 ? 0.369 -0.212 -36.922 1.00 53.25 237 GLU A CA 1
ATOM 1883 C C . GLU A 1 237 ? 0.447 0.518 -38.278 1.00 53.25 237 GLU A C 1
ATOM 1885 O O . GLU A 1 237 ? -0.443 0.362 -39.106 1.00 53.25 237 GLU A O 1
ATOM 1890 N N . THR A 1 238 ? 1.550 1.225 -38.560 1.00 54.62 238 THR A N 1
ATOM 1891 C CA . THR A 1 238 ? 1.796 1.838 -39.881 1.00 54.62 238 THR A CA 1
ATOM 1892 C C . THR A 1 238 ? 2.151 0.787 -40.943 1.00 54.62 238 THR A C 1
ATOM 1894 O O . THR A 1 238 ? 1.828 0.964 -42.114 1.00 54.62 238 THR A O 1
ATOM 1897 N N . ASP A 1 239 ? 2.780 -0.320 -40.535 1.00 60.22 239 ASP A N 1
ATOM 1898 C CA . ASP A 1 239 ? 3.068 -1.461 -41.414 1.00 60.22 239 ASP A CA 1
ATOM 1899 C C . ASP A 1 239 ? 1.831 -2.324 -41.684 1.00 60.22 239 ASP A C 1
ATOM 1901 O O . ASP A 1 239 ? 1.780 -2.981 -42.716 1.00 60.22 239 ASP A O 1
ATOM 1905 N N . LEU A 1 240 ? 0.829 -2.341 -40.798 1.00 67.44 240 LEU A N 1
ATOM 1906 C CA . LEU A 1 240 ? -0.346 -3.196 -40.959 1.00 67.44 240 LEU A CA 1
ATOM 1907 C C . LEU A 1 240 ? -1.223 -2.731 -42.122 1.00 67.44 240 LEU A C 1
ATOM 1909 O O . LEU A 1 240 ? -1.582 -3.556 -42.953 1.00 67.44 240 LEU A O 1
ATOM 1913 N N . ASP A 1 241 ? -1.524 -1.435 -42.220 1.00 68.12 241 ASP A N 1
ATOM 1914 C CA . ASP A 1 241 ? -2.315 -0.900 -43.338 1.00 68.12 241 ASP A CA 1
ATOM 1915 C C . ASP A 1 241 ? -1.584 -1.100 -44.674 1.00 68.12 241 ASP A C 1
ATOM 1917 O O . ASP A 1 241 ? -2.187 -1.518 -45.662 1.00 68.12 241 ASP A O 1
ATOM 1921 N N . TYR A 1 242 ? -0.263 -0.894 -44.688 1.00 72.62 242 TYR A N 1
ATOM 1922 C CA . TYR A 1 242 ? 0.574 -1.162 -45.858 1.00 72.62 242 TYR A CA 1
ATOM 1923 C C . TYR A 1 242 ? 0.627 -2.659 -46.206 1.00 72.62 242 TYR A C 1
ATOM 1925 O O . TYR A 1 242 ? 0.502 -3.027 -47.371 1.00 72.62 242 TYR A O 1
ATOM 1933 N N . ALA A 1 243 ? 0.757 -3.539 -45.212 1.00 76.75 243 ALA A N 1
ATOM 1934 C CA . ALA A 1 243 ? 0.770 -4.986 -45.402 1.00 76.75 243 ALA A CA 1
ATOM 1935 C C . ALA A 1 243 ? -0.599 -5.528 -45.836 1.00 76.75 243 ALA A C 1
ATOM 1937 O O . ALA A 1 243 ? -0.651 -6.475 -46.618 1.00 76.75 243 ALA A O 1
ATOM 1938 N N . MET A 1 244 ? -1.702 -4.938 -45.365 1.00 78.69 244 MET A N 1
ATOM 1939 C CA . MET A 1 244 ? -3.057 -5.264 -45.815 1.00 78.69 244 MET A CA 1
ATOM 1940 C C . MET A 1 244 ? -3.284 -4.815 -47.260 1.00 78.69 244 MET A C 1
ATOM 1942 O O . MET A 1 244 ? -3.833 -5.586 -48.046 1.00 78.69 244 MET A O 1
ATOM 1946 N N . ASP A 1 245 ? -2.815 -3.621 -47.631 1.00 83.50 245 ASP A N 1
ATOM 1947 C CA . ASP A 1 245 ? -2.885 -3.133 -49.012 1.00 83.50 245 ASP A CA 1
ATOM 1948 C C . ASP A 1 245 ? -2.027 -3.999 -49.954 1.00 83.50 245 ASP A C 1
ATOM 1950 O O . ASP A 1 245 ? -2.464 -4.395 -51.035 1.00 83.50 245 ASP A O 1
ATOM 1954 N N . GLU A 1 246 ? -0.829 -4.397 -49.520 1.00 79.69 246 GLU A N 1
ATOM 1955 C CA . GLU A 1 246 ? 0.042 -5.279 -50.300 1.00 79.69 246 GLU A CA 1
ATOM 1956 C C . GLU A 1 246 ? -0.532 -6.706 -50.411 1.00 79.69 246 GLU A C 1
ATOM 1958 O O . GLU A 1 246 ? -0.502 -7.299 -51.492 1.00 79.69 246 GLU A O 1
ATOM 1963 N N . LEU A 1 247 ? -1.142 -7.246 -49.347 1.00 79.00 247 LEU A N 1
ATOM 1964 C CA . LEU A 1 247 ? -1.869 -8.522 -49.398 1.00 79.00 247 LEU A CA 1
ATOM 1965 C C . LEU A 1 247 ? -3.072 -8.466 -50.348 1.00 79.00 247 LEU A C 1
ATOM 1967 O O . LEU A 1 247 ? -3.287 -9.421 -51.098 1.00 79.00 247 LEU A O 1
ATOM 1971 N N . ALA A 1 248 ? -3.823 -7.362 -50.365 1.00 81.62 248 ALA A N 1
ATOM 1972 C CA . ALA A 1 248 ? -4.931 -7.163 -51.297 1.00 81.62 248 ALA A CA 1
ATOM 1973 C C . ALA A 1 248 ? -4.442 -7.154 -52.756 1.00 81.62 248 ALA A C 1
ATOM 1975 O O . ALA A 1 248 ? -4.983 -7.873 -53.597 1.00 81.62 248 ALA A O 1
ATOM 1976 N N . ARG A 1 249 ? -3.340 -6.448 -53.050 1.00 81.19 249 ARG A N 1
ATOM 1977 C CA . ARG A 1 249 ? -2.719 -6.457 -54.388 1.00 81.19 249 ARG A CA 1
ATOM 1978 C C . ARG A 1 249 ? -2.22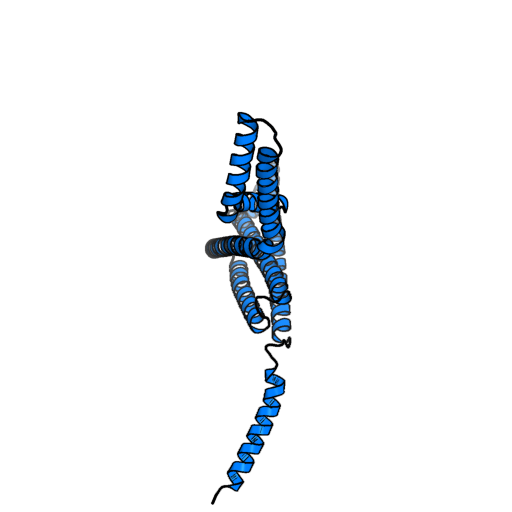2 -7.838 -54.807 1.00 81.19 249 ARG A C 1
ATOM 1980 O O . ARG A 1 249 ? -2.303 -8.187 -55.986 1.00 81.19 249 ARG A O 1
ATOM 1987 N N . ILE A 1 250 ? -1.673 -8.620 -53.876 1.00 82.81 250 ILE A N 1
ATOM 1988 C CA . ILE A 1 250 ? -1.245 -9.998 -54.150 1.00 82.81 250 ILE A CA 1
ATOM 1989 C C . ILE A 1 250 ? -2.465 -10.872 -54.468 1.00 82.81 250 ILE A C 1
ATOM 1991 O O . ILE A 1 250 ? -2.434 -11.608 -55.455 1.00 82.81 250 ILE A O 1
ATOM 1995 N N . ALA A 1 251 ? -3.550 -10.764 -53.697 1.00 77.56 251 ALA A N 1
ATOM 1996 C CA . ALA A 1 251 ? -4.786 -11.510 -53.938 1.00 77.56 251 ALA A CA 1
ATOM 1997 C C . ALA A 1 251 ? -5.413 -11.185 -55.309 1.00 77.56 251 ALA A C 1
ATOM 1999 O O . ALA A 1 251 ? -5.807 -12.100 -56.039 1.00 77.56 251 ALA A O 1
ATOM 2000 N N . ASP A 1 252 ? -5.417 -9.911 -55.708 1.00 79.81 252 ASP A N 1
ATOM 2001 C CA . ASP A 1 252 ? -5.889 -9.482 -57.029 1.00 79.81 252 ASP A CA 1
ATOM 2002 C C . ASP A 1 252 ? -5.016 -10.031 -58.167 1.00 79.81 252 ASP A C 1
ATOM 2004 O O . ASP A 1 252 ? -5.529 -10.484 -59.194 1.00 79.81 252 ASP A O 1
ATOM 2008 N N . LYS A 1 253 ? -3.691 -10.084 -57.975 1.00 71.81 253 LYS A N 1
ATOM 2009 C CA . LYS A 1 253 ? -2.765 -10.684 -58.949 1.00 71.81 253 LYS A CA 1
ATOM 2010 C C . LYS A 1 253 ? -2.920 -12.199 -59.076 1.00 71.81 253 LYS A C 1
ATOM 2012 O O . LYS A 1 253 ? -2.727 -12.725 -60.166 1.00 71.81 253 LYS A O 1
ATOM 2017 N N . VAL A 1 254 ? -3.285 -12.913 -58.013 1.00 68.25 254 VAL A N 1
ATOM 2018 C CA . VAL A 1 254 ? -3.497 -14.372 -58.064 1.00 68.25 254 VAL A CA 1
ATOM 2019 C C . VAL A 1 254 ? -4.722 -14.735 -58.914 1.00 68.25 254 VAL A C 1
ATOM 2021 O O . VAL A 1 254 ? -4.708 -15.752 -59.607 1.00 68.25 254 VAL A O 1
ATOM 2024 N N . ASN A 1 255 ? -5.747 -13.880 -58.962 1.00 57.72 255 ASN A N 1
ATOM 2025 C CA . ASN A 1 255 ? -6.896 -14.081 -59.852 1.00 57.72 255 ASN A CA 1
ATOM 2026 C C . ASN A 1 255 ? -6.560 -13.892 -61.345 1.00 57.72 255 ASN A C 1
ATOM 2028 O O . ASN A 1 255 ? -7.275 -14.432 -62.187 1.00 57.72 255 ASN A O 1
ATOM 2032 N N . LEU A 1 256 ? -5.460 -13.205 -61.681 1.00 56.56 256 LEU A N 1
ATOM 2033 C CA . LEU A 1 256 ? -4.967 -13.054 -63.060 1.00 56.56 256 LEU A CA 1
ATOM 2034 C C . LEU A 1 256 ? -4.198 -14.286 -63.581 1.00 56.56 256 LEU A C 1
ATOM 2036 O O . LEU A 1 256 ? -3.923 -14.357 -64.775 1.00 56.56 256 LEU A O 1
ATOM 2040 N N . TYR A 1 257 ? -3.887 -15.264 -62.721 1.00 50.97 257 TYR A N 1
ATOM 2041 C CA . TYR A 1 257 ? -3.205 -16.518 -63.083 1.00 50.97 257 TYR A CA 1
ATOM 2042 C C . TYR A 1 257 ? -4.111 -17.759 -63.027 1.00 50.97 257 TYR A C 1
ATOM 2044 O O . TYR A 1 257 ? -3.617 -18.887 -63.040 1.00 50.97 257 TYR A O 1
ATOM 2052 N N . LYS A 1 258 ? -5.438 -17.584 -62.995 1.00 49.53 258 LYS A N 1
ATOM 2053 C CA . LYS A 1 258 ? -6.370 -18.686 -63.273 1.00 49.53 258 LYS A CA 1
ATOM 2054 C C . LYS A 1 258 ? -6.384 -18.969 -64.781 1.00 49.53 258 LYS A C 1
ATOM 2056 O O . LYS A 1 258 ? -7.155 -18.355 -65.514 1.00 49.53 258 LYS A O 1
ATOM 2061 N N . VAL A 1 259 ? -5.498 -19.870 -65.212 1.00 48.06 259 VAL A N 1
ATOM 2062 C CA . VAL A 1 259 ? -5.614 -20.648 -66.461 1.00 48.06 259 VAL A CA 1
ATOM 2063 C C . VAL A 1 259 ? -6.360 -21.938 -66.155 1.00 48.06 259 VAL A C 1
ATOM 2065 O O . VAL A 1 259 ? -6.052 -22.541 -65.101 1.00 48.06 259 VAL A O 1
#

Sequence (259 aa):
MQEFSKKAIKKKVIEETAKAPETVFPGTLVGIGAMSVIFFGLSLLTGSILGLGILAYGLGWAYKYFIGRGELEKKYLEQVRERIHQASIEKLNQLKSGLKDLNGDHVSEQLNLLQSKFDSFSDILKQRFQEGEMTYLRYRGIAEQVYLSALDNIEDIYIALKSISTIDEARIKASIEQNRTEGNLEKIEALTRRLELLEEQKQRISRLSTDNEKALTEIDKVSVKLAMTRTQKGQAETDLDYAMDELARIADKVNLYKV

Secondary structure (DSSP, 8-state):
-GGGSHHHHHHHHHHHHHT-HHHHHHHHHHHHHHHHHHHH-S-HHHHHHHHHHHHHHHHHHHHHHHHTHHHHHHHHHHHHHHHHHHHHHHHHHHHHHHHHHTT-HHHHHHHHHHHHHHHHHHHHHHHHS-TTSHHHHHHHHHHHHHHHHHHHHHHHHHHHHHHHTT--HHHHHHHHHHHHHHT-HHHHHHHHHHHHHHHHHHHHHHHHHHHHHHHHHHHHHHHHHHHH---GGGTHHHHHHHHHHHHHHHHHHHHTT--

Foldseek 3Di:
DVCPDPVVVVVVVVVVLCVDPLLVVLVVLLVVLVVCCVPPNDDPVSVVSNVVSVVVSVVSSVCCVPPVCVPVVVVVVVVVVVVVVVVLVVLLVVLLVLCVVLVVVLLNVLSVLLVVLLVLLLVLLVLFDPCPDPVSVVVNVVSVVLSVLLSVLSVLLSVLSVVCSPPDPVVLVVVLVVVVVVVVVVSNVVSVVVVVSNVVSVVSNVVSSVVSVVSSVVSVVVSVVSNPDDHPSNPVVVVVVVVVVVVVVVVVVVVVPPD

Radius of gyration: 32.64 Å; chains: 1; bounding box: 96×31×105 Å

pLDDT: mean 73.69, std 17.67, range [36.03, 96.81]